Protein AF-A0A3Q0JMS1-F1 (afdb_monomer_lite)

Sequence (368 aa):
MTQEELVEMILEVLDEELPVSPYISPSEQALIDERLAEEERLRRLAAMDNFKERALMEMMDGVLELKWEDKLKKDVPKPPCMIKKVPDKWNEQDLNDVKEYEYKVEEMRKDRAKYKVMLLEEWEKITTNLKMRAAGLELAEAEATVQYHTRNVTSVKDRILHIKTQLAHMIGYQNDLEQDIIIQLNLCQGQVEMELTGHFEDFHRVHLITKNTINNINTKVKRAGSMKIAETQKSCRMRKMIVNQEWVQKKLKMSIENLKAHIKRTDRTKISRETLEFLRNEERGCVAKDTWLAKTDRDAEAMIAYYRDESDRLDAKLEAIEAKKLKLKHSLKEIDTRAREVHLSVSLTKMEKDKDFEEEYEQSRKAR

pLDDT: mean 81.86, std 13.19, range [43.75, 98.12]

Foldseek 3Di:
DDDPDDVVVVVDDDPVNDPDDPDQDPVRVVVVVVVVVVVVVVVVVVVPDPPVQVVCCVPPVRDPDDPPVVVLPDDQDDDPCVVPHDPVDDDPVNVVSNVVSVVVNVVSVVVVVVVVVVVVVVVVVVVVVVVVVVVVVVVVVVVVVVVVVVVVVVVVVVVVVVVVVVVVVVVVVVVVVPPPDDDDDDDDPPLDPDDDPPDPVSPPPDDDDDPVNVVVVVVVVVVVVVVVVVVVVVVVVVVVVVVVVVVVVVVVVVVVVVVVVVVVVVVPDDQDPVNVVVVVVVVVDDPPVVVVVVVVVVVVVVVVVVVVVVVVVVVVVVVVVVVVVVVVVVVVVVVVVVVVVVVVVVVVVVVVVVVVVVVVVVVVVVVD

Secondary structure (DSSP, 8-state):
------GGGGTS--TTT--S-----HHHHHHHHHHHHHHHHHHHHHHS--HHHHHHHHHHTT-SS--HHHHHHSPPPPPHHHHHS-GGG--HHHHHHHHHHHHHHHHHHHHHHHHHHHHHHHHHHHHHHHHHHHHHHHHHHHHHHHHHHHHHHHHHHHHHHHHHHHHHHHHHHHHHHHS-------PPTTS--S---SSGGGGTT-----HHHHHHHHHHHHHHHHHHHHHHHHHHHHHHHHHHHHHHHHHHHHHHHHHHHHHHHHHH-PPPHHHHHHHHHHTT--TTHHHHHHHHHHHHHHHHHHHHHHHHHHHHHHHHHHHHHHHHHHHHHHHHHHHHHHHHHHHHHHHHHHHHHHHHHHHHHHT-

Structure (mmCIF, N/CA/C/O backbone):
data_AF-A0A3Q0JMS1-F1
#
_entry.id   AF-A0A3Q0JMS1-F1
#
loop_
_atom_site.group_PDB
_atom_site.id
_atom_site.type_symbol
_atom_site.label_atom_id
_atom_site.label_alt_id
_atom_site.label_comp_id
_atom_site.label_asym_id
_atom_site.label_entity_id
_atom_site.label_seq_id
_atom_site.pdbx_PDB_ins_code
_atom_site.Cartn_x
_atom_site.Cartn_y
_atom_site.Cartn_z
_atom_site.occupancy
_atom_site.B_iso_or_equiv
_atom_site.auth_seq_id
_atom_site.auth_comp_id
_atom_site.auth_asym_id
_atom_site.auth_atom_id
_atom_site.pdbx_PDB_model_num
ATOM 1 N N . MET A 1 1 ? -30.014 37.692 -45.990 1.00 43.75 1 MET A N 1
ATOM 2 C CA . MET A 1 1 ? -30.501 36.903 -44.843 1.00 43.75 1 MET A CA 1
ATOM 3 C C . MET A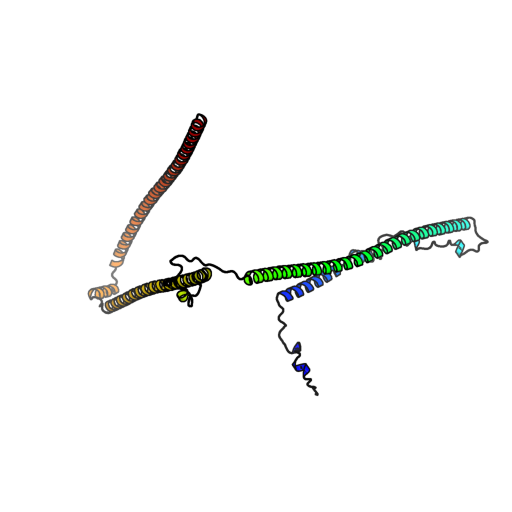 1 1 ? -31.076 35.611 -45.381 1.00 43.75 1 MET A C 1
ATOM 5 O O . MET A 1 1 ? -32.235 35.575 -45.765 1.00 43.75 1 MET A O 1
ATOM 9 N N . THR A 1 2 ? -30.242 34.590 -45.463 1.00 46.22 2 THR A N 1
ATOM 10 C CA . THR A 1 2 ? -30.650 33.207 -45.709 1.00 46.22 2 THR A CA 1
ATOM 11 C C . THR A 1 2 ? -29.732 32.386 -44.820 1.00 46.22 2 THR A C 1
ATOM 13 O O . THR A 1 2 ? -28.603 32.097 -45.199 1.00 46.22 2 THR A O 1
ATOM 16 N N . GLN A 1 3 ? -30.155 32.173 -43.573 1.00 54.88 3 GLN A N 1
ATOM 17 C CA . GLN A 1 3 ? -29.560 31.154 -42.715 1.00 54.88 3 GLN A CA 1
ATOM 18 C C . GLN A 1 3 ? -30.184 29.836 -43.163 1.00 54.88 3 GLN A C 1
ATOM 20 O O . GLN A 1 3 ? -31.379 29.621 -42.979 1.00 54.88 3 GLN A O 1
ATOM 25 N N . GLU A 1 4 ? -29.401 29.014 -43.852 1.00 58.66 4 GLU A N 1
ATOM 26 C CA . GLU A 1 4 ? -29.764 27.626 -44.115 1.00 58.66 4 GLU A CA 1
ATOM 27 C C . GLU A 1 4 ? -29.533 26.854 -42.811 1.00 58.66 4 GLU A C 1
ATOM 29 O O . GLU A 1 4 ? -28.396 26.634 -42.399 1.00 58.66 4 GLU A O 1
ATOM 34 N N . GLU A 1 5 ? -30.618 26.522 -42.110 1.00 53.06 5 GLU A N 1
ATOM 35 C CA . GLU A 1 5 ? -30.576 25.721 -40.886 1.00 53.06 5 GLU A CA 1
ATOM 36 C C . GLU A 1 5 ? -30.287 24.257 -41.248 1.00 53.06 5 GLU A C 1
ATOM 38 O O . GLU A 1 5 ? -31.177 23.487 -41.614 1.00 53.06 5 GLU A O 1
ATOM 43 N N . LEU A 1 6 ? -29.012 23.875 -41.186 1.00 57.91 6 LEU A N 1
ATOM 44 C CA . LEU A 1 6 ? -28.566 22.489 -41.294 1.00 57.91 6 LEU A CA 1
ATOM 45 C C . LEU A 1 6 ? -28.699 21.811 -39.924 1.00 57.91 6 LEU A C 1
ATOM 47 O O . LEU A 1 6 ? -28.133 22.267 -38.935 1.00 57.91 6 LEU A O 1
ATOM 51 N N . VAL A 1 7 ? -29.430 20.694 -39.871 1.00 57.62 7 VAL A N 1
ATOM 52 C CA . VAL A 1 7 ? -29.730 19.937 -38.636 1.00 57.62 7 VAL A CA 1
ATOM 53 C C . VAL A 1 7 ? -28.462 19.477 -37.896 1.00 57.62 7 VAL A C 1
ATOM 55 O O . VAL A 1 7 ? -28.484 19.320 -36.678 1.00 57.62 7 VAL A O 1
ATOM 58 N N . GLU A 1 8 ? -27.346 19.308 -38.608 1.00 58.25 8 GLU A N 1
ATOM 59 C CA . GLU A 1 8 ? -26.054 18.893 -38.043 1.00 58.25 8 GLU A CA 1
ATOM 60 C C . GLU A 1 8 ? -25.439 19.952 -37.105 1.00 58.25 8 GLU A C 1
ATOM 62 O O . GLU A 1 8 ? -24.792 19.583 -36.128 1.00 58.25 8 GLU A O 1
ATOM 67 N N . MET A 1 9 ? -25.735 21.247 -37.294 1.00 56.66 9 MET A N 1
ATOM 68 C CA . MET A 1 9 ? -25.244 22.329 -36.421 1.00 56.66 9 MET A CA 1
ATOM 69 C C . MET A 1 9 ? -25.855 22.324 -35.011 1.00 56.66 9 MET A C 1
ATOM 71 O O . MET A 1 9 ? -25.303 22.940 -34.112 1.00 56.66 9 MET A O 1
ATOM 75 N N . ILE A 1 10 ? -26.984 21.641 -34.786 1.00 60.16 10 ILE A N 1
ATOM 76 C CA . ILE A 1 10 ? -27.627 21.574 -33.457 1.00 60.16 10 ILE A CA 1
ATOM 77 C C . ILE A 1 10 ? -26.849 20.643 -32.504 1.00 60.16 10 ILE A C 1
ATOM 79 O O . ILE A 1 10 ? -27.020 20.711 -31.287 1.00 60.16 10 ILE A O 1
ATOM 83 N N . LEU A 1 11 ? -26.010 19.751 -33.043 1.00 58.72 11 LEU A N 1
ATOM 84 C CA . LEU A 1 11 ? -25.267 18.750 -32.270 1.00 58.72 11 LEU A CA 1
ATOM 85 C C . LEU A 1 11 ? -23.825 19.168 -31.949 1.00 58.72 11 LEU A C 1
ATOM 87 O O . LEU A 1 11 ? -23.214 18.562 -31.067 1.00 58.72 11 LEU A O 1
ATOM 91 N N . GLU A 1 12 ? -23.290 20.184 -32.625 1.00 59.41 12 GLU A N 1
ATOM 92 C CA . GLU A 1 12 ? -21.928 20.675 -32.421 1.00 59.41 12 GLU A CA 1
ATOM 93 C C . GLU A 1 12 ? -21.959 22.015 -31.686 1.00 59.41 12 GLU A C 1
ATOM 95 O O . GLU A 1 12 ? -22.444 23.018 -32.201 1.00 59.41 12 GLU A O 1
ATOM 100 N N . VAL A 1 13 ? -21.446 22.025 -30.455 1.00 69.12 13 VAL A N 1
ATOM 101 C CA . VAL A 1 13 ? -21.332 23.250 -29.662 1.00 69.12 13 VAL A CA 1
ATOM 102 C C . VAL A 1 13 ? -20.106 24.018 -30.143 1.00 69.12 13 VAL A C 1
ATOM 104 O O . VAL A 1 13 ? -18.983 23.533 -30.010 1.00 69.12 13 VAL A O 1
ATOM 107 N N . LEU A 1 14 ? -20.319 25.206 -30.703 1.00 66.81 14 LEU A N 1
ATOM 108 C CA . LEU A 1 14 ? -19.235 26.108 -31.085 1.00 66.81 14 LEU A CA 1
ATOM 109 C C . LEU A 1 14 ? -18.618 26.741 -29.831 1.00 66.81 14 LEU A C 1
ATOM 111 O O . LEU A 1 14 ? -19.330 27.107 -28.895 1.00 66.81 14 LEU A O 1
ATOM 115 N N . ASP A 1 15 ? -17.300 26.944 -29.839 1.00 65.56 15 ASP A N 1
ATOM 116 C CA . ASP A 1 15 ? -16.563 27.569 -28.726 1.00 65.56 15 ASP A CA 1
ATOM 117 C C . ASP A 1 15 ? -17.070 28.987 -28.384 1.00 65.56 15 ASP A C 1
ATOM 119 O O . ASP A 1 15 ? -16.867 29.475 -27.274 1.00 65.56 15 ASP A O 1
ATOM 123 N N . GLU A 1 16 ? -17.772 29.646 -29.312 1.00 72.50 16 GLU A N 1
ATOM 124 C CA . GLU A 1 16 ? -18.394 30.960 -29.104 1.00 72.50 16 GLU A CA 1
ATOM 125 C C . GLU A 1 16 ? -19.721 30.904 -28.315 1.00 72.50 16 GLU A C 1
ATOM 127 O O . GLU A 1 16 ? -20.132 31.914 -27.741 1.00 72.50 16 GLU A O 1
ATOM 132 N N . GLU A 1 17 ? -20.391 29.746 -28.242 1.00 73.69 17 GLU A N 1
ATOM 133 C CA . GLU A 1 17 ? -21.674 29.575 -27.533 1.00 73.69 17 GLU A CA 1
ATOM 134 C C . GLU A 1 17 ? -21.507 29.270 -26.035 1.00 73.69 17 GLU A C 1
ATOM 136 O O . GLU A 1 17 ? -22.458 29.392 -25.256 1.00 73.69 17 GLU A O 1
ATOM 141 N N . LEU A 1 18 ? -20.292 28.916 -25.601 1.00 63.56 18 LEU A N 1
ATOM 142 C CA . LEU A 1 18 ? -19.963 28.640 -24.205 1.00 63.56 18 LEU A CA 1
ATOM 143 C C . LEU A 1 18 ? -19.005 29.707 -23.651 1.00 63.56 18 LEU A C 1
ATOM 145 O O . LEU A 1 18 ? -17.793 29.602 -23.816 1.00 63.56 18 LEU A O 1
ATOM 149 N N . PRO A 1 19 ? -19.494 30.700 -22.882 1.00 68.38 19 PRO A N 1
ATOM 150 C CA . PRO A 1 19 ? -18.648 31.739 -22.284 1.00 68.38 19 PRO A CA 1
ATOM 151 C C . PRO A 1 19 ? -17.785 31.237 -21.107 1.00 68.38 19 PRO A C 1
ATOM 153 O O . PRO A 1 19 ? -17.216 32.039 -20.366 1.00 68.38 19 PRO A O 1
ATOM 156 N N . VAL A 1 20 ? -17.718 29.920 -20.885 1.00 69.81 20 VAL A N 1
ATOM 157 C CA . VAL A 1 20 ? -17.035 29.286 -19.754 1.00 69.81 20 VAL A CA 1
ATOM 158 C C . VAL A 1 20 ? -15.868 28.475 -20.291 1.00 69.81 20 VAL A C 1
ATOM 160 O O . VAL A 1 20 ? -16.055 27.568 -21.095 1.00 69.81 20 VAL A O 1
ATOM 163 N N . SER A 1 21 ? -14.661 28.785 -19.819 1.00 67.31 21 SER A N 1
ATOM 164 C CA . SER A 1 21 ? -13.455 28.051 -20.197 1.00 67.31 21 SER A CA 1
ATOM 165 C C . SER A 1 21 ? -13.601 26.561 -19.844 1.00 67.31 21 SER A C 1
ATOM 167 O O . SER A 1 21 ? -14.022 26.273 -18.715 1.00 67.31 21 SER A O 1
ATOM 169 N N . PRO A 1 22 ? -13.218 25.631 -20.737 1.00 75.44 22 PRO A N 1
ATOM 170 C CA . PRO A 1 22 ? -13.236 24.201 -20.454 1.00 75.44 22 PRO A CA 1
ATOM 171 C C . PRO A 1 22 ? -12.558 23.889 -19.116 1.00 75.44 22 PRO A C 1
ATOM 173 O O . PRO A 1 22 ? -11.482 24.411 -18.817 1.00 75.44 22 PRO A O 1
ATOM 176 N N . TYR A 1 23 ? -13.197 23.061 -18.287 1.00 73.88 23 TYR A N 1
ATOM 177 C CA . TYR A 1 23 ? -12.599 22.630 -17.027 1.00 73.88 23 TYR A CA 1
ATOM 178 C C . TYR A 1 23 ? -11.427 21.696 -17.326 1.00 73.88 23 TYR A C 1
ATOM 180 O O . TYR A 1 23 ? -11.621 20.561 -17.756 1.00 73.88 23 TYR A O 1
ATOM 188 N N . ILE A 1 24 ? -10.216 22.186 -17.086 1.00 80.00 24 ILE A N 1
ATOM 189 C CA . ILE A 1 24 ? -8.990 21.406 -17.218 1.00 80.00 24 ILE A CA 1
ATOM 190 C C . ILE A 1 24 ? -8.776 20.669 -15.896 1.00 80.00 24 ILE A C 1
ATOM 192 O O . ILE A 1 24 ? -8.823 21.259 -14.813 1.00 80.00 24 ILE A O 1
ATOM 196 N N . SER A 1 25 ? -8.583 19.353 -15.968 1.00 76.75 25 SER A N 1
ATOM 197 C CA . SER A 1 25 ? -8.296 18.568 -14.768 1.00 76.75 25 SER A CA 1
ATOM 198 C C . SER A 1 25 ? -6.909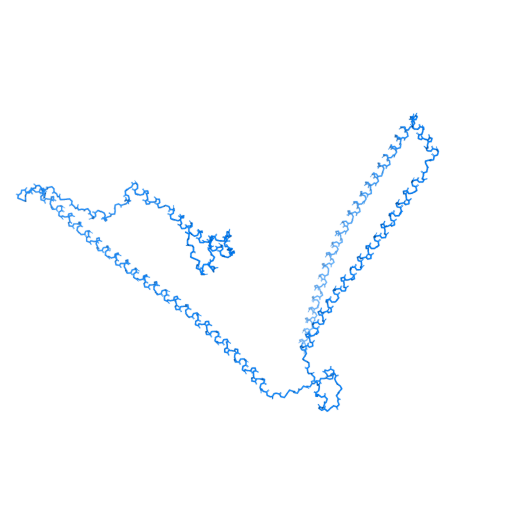 18.933 -14.208 1.00 76.75 25 SER A C 1
ATOM 200 O O . SER A 1 25 ? -6.003 19.243 -14.983 1.00 76.75 25 SER A O 1
ATOM 202 N N . PRO A 1 26 ? -6.661 18.830 -12.887 1.00 82.00 26 PRO A N 1
ATOM 203 C CA . PRO A 1 26 ? -5.350 19.157 -12.310 1.00 82.00 26 PRO A CA 1
ATOM 204 C C . PRO A 1 26 ? -4.169 18.380 -12.920 1.00 82.00 26 PRO A C 1
ATOM 206 O O . PRO A 1 26 ? -3.044 18.870 -12.930 1.00 82.00 26 PRO A O 1
ATOM 209 N N . SER A 1 27 ? -4.421 17.174 -13.442 1.00 76.12 27 SER A N 1
ATOM 210 C CA . SER A 1 27 ? -3.411 16.363 -14.134 1.00 76.12 27 SER A CA 1
ATOM 211 C C . SER A 1 27 ? -3.088 16.880 -15.537 1.00 76.12 27 SER A C 1
ATOM 213 O O . SER A 1 27 ? -1.991 16.658 -16.033 1.00 76.12 27 SER A O 1
ATOM 215 N N . GLU A 1 28 ? -4.046 17.526 -16.189 1.00 79.50 28 GLU A N 1
ATOM 216 C CA . GLU A 1 28 ? -3.928 18.043 -17.551 1.00 79.50 28 GLU A CA 1
ATOM 217 C C . GLU A 1 28 ? -3.352 19.464 -17.551 1.00 79.50 28 GLU A C 1
ATOM 219 O O . GLU A 1 28 ? -2.540 19.801 -18.408 1.00 79.50 28 GLU A O 1
ATOM 224 N N . GLN A 1 29 ? -3.651 20.249 -16.509 1.00 77.12 29 GLN A N 1
ATOM 225 C CA . GLN A 1 29 ? -3.012 21.541 -16.244 1.00 77.12 29 GLN A CA 1
ATOM 226 C C . GLN A 1 29 ? -1.491 21.392 -16.086 1.00 77.12 29 GLN A C 1
ATOM 228 O O . GLN A 1 29 ? -0.729 22.130 -16.701 1.00 77.12 29 GLN A O 1
ATOM 233 N N . ALA A 1 30 ? -1.052 20.369 -15.341 1.00 81.00 30 ALA A N 1
ATOM 234 C CA . ALA A 1 30 ? 0.365 20.082 -15.133 1.00 81.00 30 ALA A CA 1
ATOM 235 C C . ALA A 1 30 ? 1.111 19.769 -16.444 1.00 81.00 30 ALA A C 1
ATOM 237 O O . ALA A 1 30 ? 2.257 20.175 -16.608 1.00 81.00 30 ALA A O 1
ATOM 238 N N . LEU A 1 31 ? 0.453 19.089 -17.389 1.00 81.19 31 LEU A N 1
ATOM 239 C CA . LEU A 1 31 ? 1.047 18.740 -18.681 1.00 81.19 31 LEU A CA 1
ATOM 240 C C . LEU A 1 31 ? 1.185 19.965 -19.602 1.00 81.19 31 LEU A C 1
ATOM 242 O O . LEU A 1 31 ? 2.150 20.075 -20.358 1.00 81.19 31 LEU A O 1
ATOM 246 N N . ILE A 1 32 ? 0.226 20.891 -19.540 1.00 78.56 32 ILE A N 1
ATOM 247 C CA . ILE A 1 32 ? 0.266 22.155 -20.289 1.00 78.56 32 ILE A CA 1
ATOM 248 C C . ILE A 1 32 ? 1.377 23.062 -19.739 1.00 78.56 32 ILE A C 1
ATOM 250 O O . ILE A 1 32 ? 2.157 23.612 -20.518 1.00 78.56 32 ILE A O 1
ATOM 254 N N . ASP A 1 33 ? 1.490 23.164 -18.413 1.00 82.38 33 ASP A N 1
ATOM 255 C CA . ASP A 1 33 ? 2.521 23.961 -17.743 1.00 82.38 33 ASP A CA 1
ATOM 256 C C . ASP A 1 33 ? 3.936 23.423 -18.021 1.00 82.38 33 ASP A C 1
ATOM 258 O O . ASP A 1 33 ? 4.860 24.198 -18.277 1.00 82.38 33 ASP A O 1
ATOM 262 N N . GLU A 1 34 ? 4.107 22.097 -18.037 1.00 79.56 34 GLU A N 1
ATOM 263 C CA . GLU A 1 34 ? 5.374 21.443 -18.389 1.00 79.56 34 GLU A CA 1
ATOM 264 C C . GLU A 1 34 ? 5.787 21.763 -19.834 1.00 79.56 34 GLU A C 1
ATOM 266 O O . GLU A 1 34 ? 6.927 22.161 -20.086 1.00 79.56 34 GLU A O 1
ATOM 271 N N . ARG A 1 35 ? 4.837 21.701 -20.775 1.00 79.12 35 ARG A N 1
ATOM 272 C CA . ARG A 1 35 ? 5.072 22.007 -22.193 1.00 79.12 35 ARG A CA 1
ATOM 273 C C . ARG A 1 35 ? 5.463 23.473 -22.420 1.00 79.12 35 ARG A C 1
ATOM 275 O O . ARG A 1 35 ? 6.394 23.751 -23.174 1.00 79.12 35 ARG A O 1
ATOM 282 N N . LEU A 1 36 ? 4.802 24.407 -21.735 1.00 76.19 36 LEU A N 1
ATOM 283 C CA . LEU A 1 36 ? 5.129 25.838 -21.794 1.00 76.19 36 LEU A CA 1
ATOM 284 C C . LEU A 1 36 ? 6.514 26.138 -21.197 1.00 76.19 36 LEU A C 1
ATOM 286 O O . LEU A 1 36 ? 7.271 26.939 -21.754 1.00 76.19 36 LEU A O 1
ATOM 290 N N . ALA A 1 37 ? 6.879 25.473 -20.097 1.00 84.00 37 ALA A N 1
ATOM 291 C CA . ALA A 1 37 ? 8.191 25.624 -19.471 1.00 84.00 37 ALA A CA 1
ATOM 292 C C . ALA A 1 37 ? 9.331 25.092 -20.362 1.00 84.00 37 ALA A C 1
ATOM 294 O O . ALA A 1 37 ? 10.406 25.700 -20.428 1.00 84.00 37 ALA A O 1
ATOM 295 N N . GLU A 1 38 ? 9.108 23.984 -21.076 1.00 75.31 38 GLU A N 1
ATOM 296 C CA . GLU A 1 38 ? 10.062 23.447 -22.052 1.00 75.31 38 GLU A CA 1
ATOM 297 C C . GLU A 1 38 ? 10.290 24.402 -23.230 1.00 75.31 38 GLU A C 1
ATOM 299 O O . GLU A 1 38 ? 11.442 24.662 -23.594 1.00 75.31 38 GLU A O 1
ATOM 304 N N . GLU A 1 39 ? 9.226 24.981 -23.789 1.00 73.81 39 GLU A N 1
ATOM 305 C CA . GLU A 1 39 ? 9.323 25.961 -24.878 1.00 73.81 39 GLU A CA 1
ATOM 306 C C . GLU A 1 39 ? 10.049 27.244 -24.444 1.00 73.81 39 GLU A C 1
ATOM 308 O O . GLU A 1 39 ? 10.924 27.742 -25.160 1.00 73.81 39 GLU A O 1
ATOM 313 N N . GLU A 1 40 ? 9.760 27.767 -23.247 1.00 74.31 40 GLU A N 1
ATOM 314 C CA . GLU A 1 40 ? 10.449 28.942 -22.700 1.00 74.31 40 GLU A CA 1
ATOM 315 C C . GLU A 1 40 ? 11.942 28.660 -22.458 1.00 74.31 40 GLU A C 1
ATOM 317 O O . GLU A 1 40 ? 12.804 29.510 -22.713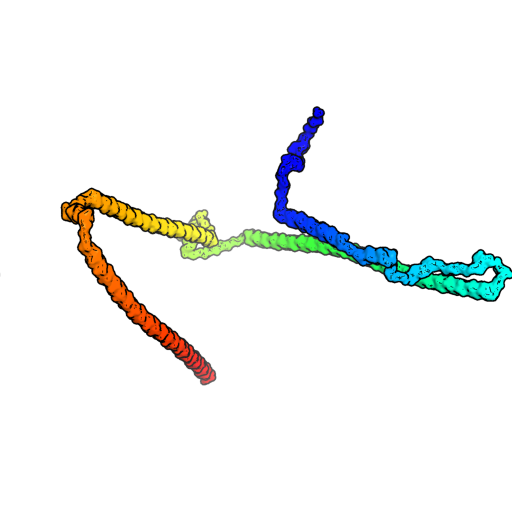 1.00 74.31 40 GLU A O 1
ATOM 322 N N . ARG A 1 41 ? 12.273 27.438 -22.022 1.00 75.12 41 ARG A N 1
ATOM 323 C CA . ARG A 1 41 ? 13.654 26.973 -21.865 1.00 75.12 41 ARG A CA 1
ATOM 324 C C . ARG A 1 41 ? 14.368 26.885 -23.214 1.00 75.12 41 ARG A C 1
ATOM 326 O O . ARG A 1 41 ? 15.497 27.369 -23.315 1.00 75.12 41 ARG A O 1
ATOM 333 N N . LEU A 1 42 ? 13.724 26.327 -24.243 1.00 72.31 42 LEU A N 1
ATOM 334 C CA . LEU A 1 42 ? 14.266 26.273 -25.605 1.00 72.31 42 LEU A CA 1
ATOM 335 C C . LEU A 1 42 ? 14.522 27.681 -26.155 1.00 72.31 42 LEU A C 1
ATOM 337 O O . LEU A 1 42 ? 15.573 27.944 -26.739 1.00 72.31 42 LEU A O 1
ATOM 341 N N . ARG A 1 43 ? 13.594 28.611 -25.908 1.00 73.25 43 ARG A N 1
ATOM 342 C CA . ARG A 1 43 ? 13.706 30.010 -26.332 1.00 73.25 43 ARG A CA 1
ATOM 343 C C . ARG A 1 43 ? 14.823 30.752 -25.598 1.00 73.25 43 ARG A C 1
ATOM 345 O O . ARG A 1 43 ? 15.545 31.515 -26.233 1.00 73.25 43 ARG A O 1
ATOM 352 N N . ARG A 1 44 ? 15.026 30.499 -24.296 1.00 62.62 44 ARG A N 1
ATOM 353 C CA . ARG A 1 44 ? 16.187 31.011 -23.538 1.00 62.62 44 ARG A CA 1
ATOM 354 C C . ARG A 1 44 ? 17.508 30.446 -24.049 1.00 62.62 44 ARG A C 1
ATOM 356 O O . ARG A 1 44 ? 18.462 31.202 -24.150 1.00 62.62 44 ARG A O 1
ATOM 363 N N . LEU A 1 45 ? 17.567 29.158 -24.383 1.00 63.34 45 LEU A N 1
ATOM 364 C CA . LEU A 1 45 ? 18.758 28.525 -24.964 1.00 63.34 45 LEU A CA 1
ATOM 365 C C . LEU A 1 45 ? 19.094 29.091 -26.349 1.00 63.34 45 LEU A C 1
ATOM 367 O O . LEU A 1 45 ? 20.261 29.331 -26.628 1.00 63.34 45 LEU A O 1
ATOM 371 N N . ALA A 1 46 ? 18.087 29.368 -27.180 1.00 63.78 46 ALA A N 1
ATOM 372 C CA . ALA A 1 46 ? 18.275 30.027 -28.474 1.00 63.78 46 ALA A CA 1
ATOM 373 C C . ALA A 1 46 ? 18.652 31.518 -28.345 1.00 63.78 46 ALA A C 1
ATOM 375 O O . ALA A 1 46 ? 19.340 32.050 -29.210 1.00 63.78 46 ALA A O 1
ATOM 376 N N . ALA A 1 47 ? 18.215 32.186 -27.269 1.00 61.09 47 ALA A N 1
ATOM 377 C CA . ALA A 1 47 ? 18.556 33.577 -26.949 1.00 61.09 47 ALA A CA 1
ATOM 378 C C . ALA A 1 47 ? 19.864 33.729 -26.147 1.00 61.09 47 ALA A C 1
ATOM 380 O O . ALA A 1 47 ? 20.339 34.849 -25.953 1.00 61.09 47 ALA A O 1
ATOM 381 N N . MET A 1 48 ? 20.462 32.629 -25.674 1.00 56.12 48 MET A N 1
ATOM 382 C CA . MET A 1 48 ? 21.837 32.606 -25.178 1.00 56.12 48 MET A CA 1
ATOM 383 C C . MET A 1 48 ? 22.777 32.709 -26.379 1.00 56.12 48 MET A C 1
ATOM 385 O O . MET A 1 48 ? 23.282 31.734 -26.919 1.00 56.12 48 MET A O 1
ATOM 389 N N . ASP A 1 49 ? 22.934 33.953 -26.802 1.00 54.28 49 ASP A N 1
ATOM 390 C CA . ASP A 1 49 ? 23.732 34.435 -27.910 1.00 54.28 49 ASP A CA 1
ATOM 391 C C . ASP A 1 49 ? 25.140 33.817 -28.014 1.00 54.28 49 ASP A C 1
ATOM 393 O O . ASP A 1 49 ? 25.925 33.834 -27.060 1.00 54.28 49 ASP A O 1
ATOM 397 N N . ASN A 1 50 ? 25.517 33.422 -29.239 1.00 66.31 50 ASN A N 1
ATOM 398 C CA . ASN A 1 50 ? 26.884 33.090 -29.661 1.00 66.31 50 ASN A CA 1
ATOM 399 C C . ASN A 1 50 ? 27.782 34.345 -29.642 1.00 66.31 50 ASN A C 1
ATOM 401 O O . ASN A 1 50 ? 28.232 34.842 -30.677 1.00 66.31 50 ASN A O 1
ATOM 405 N N . PHE A 1 51 ? 28.048 34.887 -28.450 1.00 67.19 51 PHE A N 1
ATOM 406 C CA . PHE A 1 51 ? 28.902 36.058 -28.215 1.00 67.19 51 PHE A CA 1
ATOM 407 C C . PHE A 1 51 ? 30.256 35.933 -28.926 1.00 67.19 51 PHE A C 1
ATOM 409 O O . PHE A 1 51 ? 30.741 36.882 -29.537 1.00 67.19 51 PHE A O 1
ATOM 416 N N . LYS A 1 52 ? 30.824 34.723 -28.917 1.00 63.53 52 LYS A N 1
ATOM 417 C CA . LYS A 1 52 ? 32.102 34.407 -29.557 1.00 63.53 52 LYS A CA 1
ATOM 418 C C . LYS A 1 52 ? 32.078 34.593 -31.081 1.00 63.53 52 LYS A C 1
ATOM 420 O O . LYS A 1 52 ? 33.053 35.091 -31.629 1.00 63.53 52 LYS A O 1
ATOM 425 N N . GLU A 1 53 ? 30.998 34.205 -31.759 1.00 62.53 53 GLU A N 1
ATOM 426 C CA . GLU A 1 53 ? 30.904 34.295 -33.226 1.00 62.53 53 GLU A CA 1
ATOM 427 C C . GLU A 1 53 ? 30.710 35.739 -33.691 1.00 62.53 53 GLU A C 1
ATOM 429 O O . GLU A 1 53 ? 31.379 36.169 -34.629 1.00 62.53 53 GLU A O 1
ATOM 434 N N . ARG A 1 54 ? 29.873 36.523 -32.997 1.00 71.62 54 ARG A N 1
ATOM 435 C CA . ARG A 1 54 ? 29.694 37.953 -33.306 1.00 71.62 54 ARG A CA 1
ATOM 436 C C . ARG A 1 54 ? 30.944 38.779 -33.022 1.00 71.62 54 ARG A C 1
ATOM 438 O O . ARG A 1 54 ? 31.358 39.541 -33.887 1.00 71.62 54 ARG A O 1
ATOM 445 N N . ALA A 1 55 ? 31.574 38.591 -31.859 1.00 75.94 55 ALA A N 1
ATOM 446 C CA . ALA A 1 55 ? 32.786 39.331 -31.504 1.00 75.94 55 ALA A CA 1
ATOM 447 C C . ALA A 1 55 ? 33.944 39.044 -32.477 1.00 75.94 55 ALA A C 1
ATOM 449 O O . ALA A 1 55 ? 34.710 39.943 -32.816 1.00 75.94 55 ALA A O 1
ATOM 450 N N . LEU A 1 56 ? 34.054 37.806 -32.971 1.00 75.00 56 LEU A N 1
ATOM 451 C CA . LEU A 1 56 ? 35.067 37.437 -33.957 1.00 75.00 56 LEU A CA 1
ATOM 452 C C . LEU A 1 56 ? 34.797 38.048 -35.340 1.00 75.00 56 LEU A C 1
ATOM 454 O O . LEU A 1 56 ? 35.731 38.463 -36.028 1.00 75.00 56 LEU A O 1
ATOM 458 N N . MET A 1 57 ? 33.525 38.107 -35.738 1.00 71.62 57 MET A N 1
ATOM 459 C CA . MET A 1 57 ? 33.104 38.729 -36.991 1.00 71.62 57 MET A CA 1
ATOM 460 C C . MET A 1 57 ? 33.388 40.239 -36.990 1.00 71.62 57 MET A C 1
ATOM 462 O O . MET A 1 57 ? 33.861 40.764 -37.986 1.00 71.62 57 MET A O 1
ATOM 466 N N . GLU A 1 58 ? 33.177 40.912 -35.856 1.00 73.38 58 GLU A N 1
ATOM 467 C CA . GLU A 1 58 ? 33.380 42.358 -35.704 1.00 73.38 58 GLU A CA 1
ATOM 468 C C . GLU A 1 58 ? 34.856 42.760 -35.536 1.00 73.38 58 GLU A C 1
ATOM 470 O O . GLU A 1 58 ? 35.267 43.809 -36.026 1.00 73.38 58 GLU A O 1
ATOM 475 N N . MET A 1 59 ? 35.676 41.937 -34.867 1.00 76.19 59 MET A N 1
ATOM 476 C CA . MET A 1 59 ? 37.079 42.282 -34.586 1.00 76.19 59 MET A CA 1
ATOM 477 C C . MET A 1 59 ? 38.084 41.774 -35.628 1.00 76.19 59 MET A C 1
ATOM 479 O O . MET A 1 59 ? 39.177 42.331 -35.724 1.00 76.19 59 MET A O 1
ATOM 483 N N . MET A 1 60 ? 37.763 40.715 -36.381 1.00 71.25 60 MET A N 1
ATOM 484 C CA . MET A 1 60 ? 38.704 40.075 -37.317 1.00 71.25 60 MET A CA 1
ATOM 485 C C . MET A 1 60 ? 38.035 39.593 -38.621 1.00 71.25 60 MET A C 1
ATOM 487 O O . MET A 1 60 ? 38.498 38.616 -39.211 1.00 71.25 60 MET A O 1
ATOM 491 N N . ASP A 1 61 ? 36.922 40.217 -39.045 1.00 62.75 61 ASP A N 1
ATOM 492 C CA . ASP A 1 61 ? 36.105 39.813 -40.213 1.00 62.75 61 ASP A CA 1
ATOM 493 C C . ASP A 1 61 ? 35.753 38.303 -40.221 1.00 62.75 61 ASP A C 1
ATOM 495 O O . ASP A 1 61 ? 35.528 37.686 -41.263 1.00 62.75 61 ASP A O 1
ATOM 499 N N . GLY A 1 62 ? 35.718 37.673 -39.038 1.00 66.56 62 GLY A N 1
ATOM 500 C CA . GLY A 1 62 ? 35.386 36.258 -38.860 1.00 66.56 62 GLY A CA 1
ATOM 501 C C . GLY A 1 62 ? 36.562 35.276 -38.950 1.00 66.56 62 GLY A C 1
ATOM 502 O O . GLY A 1 62 ? 36.328 34.072 -38.844 1.00 66.56 62 GLY A O 1
ATOM 503 N N . VAL A 1 63 ? 37.815 35.732 -39.102 1.00 61.50 63 VAL A N 1
ATOM 504 C CA . VAL A 1 63 ? 38.996 34.853 -39.248 1.00 61.50 63 VAL A CA 1
ATOM 505 C C . VAL A 1 63 ? 39.967 35.025 -38.075 1.00 61.50 63 VAL A C 1
ATOM 507 O O . VAL A 1 63 ? 40.768 35.952 -38.045 1.00 61.50 63 VAL A O 1
ATOM 510 N N . LEU A 1 64 ? 39.920 34.097 -37.109 1.00 66.00 64 LEU A N 1
ATOM 511 C CA . LEU A 1 64 ? 40.785 34.114 -35.916 1.00 66.00 64 LEU A CA 1
ATOM 512 C C . LEU A 1 64 ? 42.237 33.707 -36.222 1.00 66.00 64 LEU A C 1
ATOM 514 O O . LEU A 1 64 ? 43.177 34.295 -35.695 1.00 66.00 64 LEU A O 1
ATOM 518 N N . GLU A 1 65 ? 42.424 32.708 -37.085 1.00 62.50 65 GLU A N 1
ATOM 519 C CA . GLU A 1 65 ? 43.735 32.197 -37.489 1.00 62.50 65 GLU A CA 1
ATOM 520 C C . GLU A 1 65 ? 43.752 31.977 -39.002 1.00 62.50 65 GLU A C 1
ATOM 522 O O . GLU A 1 65 ? 42.846 31.354 -39.557 1.00 62.50 65 GLU A O 1
ATOM 527 N N . LEU A 1 66 ? 44.800 32.470 -39.672 1.00 61.16 66 LEU A N 1
ATOM 528 C CA . LEU A 1 66 ? 45.067 32.150 -41.074 1.00 61.16 66 LEU A CA 1
ATOM 529 C C . LEU A 1 66 ? 45.421 30.669 -41.170 1.00 61.16 66 LEU A C 1
ATOM 531 O O . LEU A 1 66 ? 46.579 30.284 -40.966 1.00 61.16 66 LEU A O 1
ATOM 535 N N . LYS A 1 67 ? 44.430 29.844 -41.499 1.00 64.56 67 LYS A N 1
ATOM 536 C CA . LYS A 1 67 ? 44.653 28.422 -41.725 1.00 64.56 67 LYS A CA 1
ATOM 537 C C . LYS A 1 67 ? 45.614 28.256 -42.894 1.00 64.56 67 LYS A C 1
ATOM 539 O O . LYS A 1 67 ? 45.618 29.031 -43.854 1.00 64.56 67 LYS A O 1
ATOM 544 N N . TRP A 1 68 ? 46.449 27.225 -42.827 1.00 62.69 68 TRP A N 1
ATOM 545 C CA . TRP A 1 68 ? 47.348 26.878 -43.932 1.00 62.69 68 TRP A CA 1
ATOM 546 C C . TRP A 1 68 ? 46.576 26.693 -45.258 1.00 62.69 68 TRP A C 1
ATOM 548 O O . TRP A 1 68 ? 47.051 27.073 -46.326 1.00 62.69 68 TRP A O 1
ATOM 558 N N . GLU A 1 69 ? 45.325 26.250 -45.152 1.00 66.38 69 GLU A N 1
ATOM 559 C CA . GLU A 1 69 ? 44.318 26.106 -46.206 1.00 66.38 69 GLU A CA 1
ATOM 560 C C . GLU A 1 69 ? 44.042 27.412 -46.985 1.00 66.38 69 GLU A C 1
ATOM 562 O O . GLU A 1 69 ? 43.970 27.399 -48.216 1.00 66.38 69 GLU A O 1
ATOM 567 N N . ASP A 1 70 ? 43.968 28.562 -46.301 1.00 69.25 70 ASP A N 1
ATOM 568 C CA . ASP A 1 70 ? 43.689 29.868 -46.922 1.00 69.25 70 ASP A CA 1
ATOM 569 C C . ASP A 1 70 ? 44.871 30.380 -47.750 1.00 69.25 70 ASP A C 1
ATOM 571 O O . ASP A 1 70 ? 44.703 31.092 -48.746 1.00 69.25 70 ASP A O 1
ATOM 575 N N . LYS A 1 71 ? 46.092 29.991 -47.362 1.00 67.69 71 LYS A N 1
ATOM 576 C CA . LYS A 1 71 ? 47.314 30.293 -48.116 1.00 67.69 71 LYS A CA 1
ATOM 577 C C . LYS A 1 71 ? 47.374 29.475 -49.401 1.00 67.69 71 LYS A C 1
ATOM 579 O O . LYS A 1 71 ? 47.732 30.025 -50.437 1.00 67.69 71 LYS A O 1
ATOM 584 N N . LEU A 1 72 ? 46.949 28.211 -49.363 1.00 73.19 72 LEU A N 1
ATOM 585 C CA . LEU A 1 72 ? 46.918 27.328 -50.534 1.00 73.19 72 LEU A CA 1
ATOM 586 C C . LEU A 1 72 ? 45.925 27.791 -51.608 1.00 73.19 72 LEU A C 1
ATOM 588 O O . LEU A 1 72 ? 46.131 27.503 -52.789 1.00 73.19 72 LEU A O 1
ATOM 592 N N . LYS A 1 73 ? 44.877 28.530 -51.227 1.00 72.50 73 LYS A N 1
ATOM 593 C CA . LYS A 1 73 ? 43.857 29.056 -52.148 1.00 72.50 73 LYS A CA 1
ATOM 594 C C . LYS A 1 73 ? 44.328 30.267 -52.966 1.00 72.50 73 LYS A C 1
ATOM 596 O O . LYS A 1 73 ? 43.779 30.513 -54.036 1.00 72.50 73 LYS A O 1
ATOM 601 N N . LYS A 1 74 ? 45.343 31.008 -52.503 1.00 75.69 74 LYS A N 1
ATOM 602 C CA . LYS A 1 74 ? 45.924 32.145 -53.240 1.00 75.69 74 LYS A CA 1
ATOM 603 C C . LYS A 1 74 ? 46.885 31.631 -54.316 1.00 75.69 74 LYS A C 1
ATOM 605 O O . LYS A 1 74 ? 47.747 30.803 -54.033 1.00 75.69 74 LYS A O 1
ATOM 610 N N . ASP A 1 75 ? 46.738 32.107 -55.548 1.00 73.31 75 ASP A N 1
ATOM 611 C CA . ASP A 1 75 ? 47.649 31.746 -56.637 1.00 73.31 75 ASP A CA 1
ATOM 612 C C . ASP A 1 75 ? 48.964 32.531 -56.550 1.00 73.31 75 ASP A C 1
ATOM 614 O O . ASP A 1 75 ? 48.987 33.699 -56.156 1.00 73.31 75 ASP A O 1
ATOM 618 N N . VAL A 1 76 ? 50.073 31.886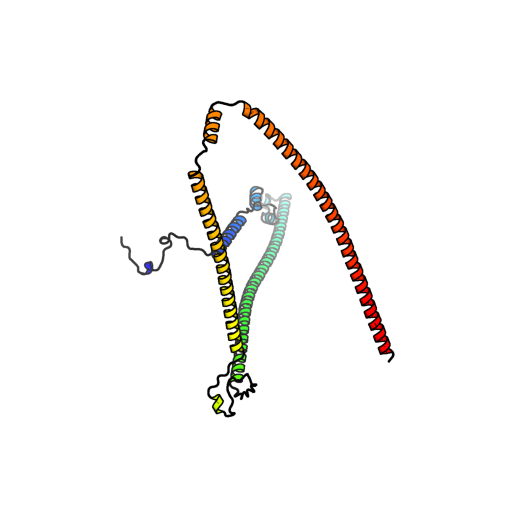 -56.928 1.00 77.75 76 VAL A N 1
ATOM 619 C CA . VAL A 1 76 ? 51.392 32.534 -56.962 1.00 77.75 76 VAL A CA 1
ATOM 620 C C . VAL A 1 76 ? 51.376 33.611 -58.058 1.00 77.75 76 VAL A C 1
ATOM 622 O O . VAL A 1 76 ? 51.084 33.284 -59.217 1.00 77.75 76 VAL A O 1
ATOM 625 N N . PRO A 1 77 ? 51.677 34.886 -57.742 1.00 75.94 77 PRO A N 1
ATOM 626 C CA . PRO A 1 77 ? 51.666 35.957 -58.729 1.00 75.94 77 PRO A CA 1
ATOM 627 C C . PRO A 1 77 ? 52.768 35.734 -59.769 1.00 75.94 77 PRO A C 1
ATOM 629 O O . PRO A 1 77 ? 53.906 35.416 -59.427 1.00 75.94 77 PRO A O 1
ATOM 632 N N . LYS A 1 78 ? 52.423 35.902 -61.048 1.00 78.25 78 LYS A N 1
ATOM 633 C CA . LYS A 1 78 ? 53.374 35.762 -62.159 1.00 78.25 78 LYS A CA 1
ATOM 634 C C . LYS A 1 78 ? 54.410 36.895 -62.122 1.00 78.25 78 LYS A C 1
ATOM 636 O O . LYS A 1 78 ? 54.019 38.047 -61.910 1.00 78.25 78 LYS A O 1
ATOM 641 N N . PRO A 1 79 ? 55.701 36.610 -62.362 1.00 77.50 79 PRO A N 1
ATOM 642 C CA . PRO A 1 79 ? 56.734 37.632 -62.345 1.00 77.50 79 PRO A CA 1
ATOM 643 C C . PRO A 1 79 ? 56.543 38.639 -63.500 1.00 77.50 79 PRO A C 1
ATOM 645 O O . PRO A 1 79 ? 56.044 38.274 -64.571 1.00 77.50 79 PRO A O 1
ATOM 648 N N . PRO A 1 80 ? 56.951 39.913 -63.331 1.00 69.56 80 PRO A N 1
ATOM 649 C CA . PRO A 1 80 ? 56.741 40.969 -64.328 1.00 69.56 80 PRO A CA 1
ATOM 650 C C . PRO A 1 80 ? 57.353 40.679 -65.709 1.00 69.56 80 PRO A C 1
ATOM 652 O O . PRO A 1 80 ? 56.829 41.155 -66.719 1.00 69.56 80 PRO A O 1
ATOM 655 N N . CYS A 1 81 ? 58.431 39.889 -65.768 1.00 62.69 81 CYS A N 1
ATOM 656 C CA . CYS A 1 81 ? 59.091 39.465 -67.004 1.00 62.69 81 CYS A CA 1
ATOM 657 C C . CYS A 1 81 ? 58.190 38.580 -67.889 1.00 62.69 81 CYS A C 1
ATOM 659 O O . CYS A 1 81 ? 58.180 38.775 -69.102 1.00 62.69 81 CYS A O 1
ATOM 661 N N . MET A 1 82 ? 57.358 37.710 -67.297 1.00 60.22 82 MET A N 1
ATOM 662 C CA . MET A 1 82 ? 56.397 36.845 -68.005 1.00 60.22 82 MET A CA 1
ATOM 663 C C . MET A 1 82 ? 55.166 37.590 -68.540 1.00 60.22 82 MET A C 1
ATOM 665 O O . MET A 1 82 ? 54.433 37.053 -69.366 1.00 60.22 82 MET A O 1
ATOM 669 N N . ILE A 1 83 ? 54.913 38.810 -68.058 1.00 66.62 83 ILE A N 1
ATOM 670 C CA . ILE A 1 83 ? 53.748 39.619 -68.450 1.00 66.62 83 ILE A CA 1
ATOM 671 C C . ILE A 1 83 ? 54.142 40.714 -69.458 1.00 66.62 83 ILE A C 1
ATOM 673 O O . ILE A 1 83 ? 53.336 41.069 -70.313 1.00 66.62 83 ILE A O 1
ATOM 677 N N . LYS A 1 84 ? 55.363 41.270 -69.366 1.00 60.84 84 LYS A N 1
ATOM 678 C CA . LYS A 1 84 ? 55.772 42.483 -70.108 1.00 60.84 84 LYS A CA 1
ATOM 679 C C . LYS A 1 84 ? 56.831 42.275 -71.203 1.00 60.84 84 LYS A C 1
ATOM 681 O O . LYS A 1 84 ? 56.975 43.165 -72.038 1.00 60.84 84 LYS A O 1
ATOM 686 N N . LYS A 1 85 ? 57.596 41.173 -71.212 1.00 59.62 85 LYS A N 1
ATOM 687 C CA . LYS A 1 85 ? 58.711 40.949 -72.161 1.00 59.62 85 LYS A CA 1
ATOM 688 C C . LYS A 1 85 ? 58.487 39.686 -73.008 1.00 59.62 85 LYS A C 1
ATOM 690 O O . LYS A 1 85 ? 57.987 38.684 -72.510 1.00 59.62 85 LYS A O 1
ATOM 695 N N . VAL A 1 86 ? 58.883 39.731 -74.283 1.00 59.16 86 VAL A N 1
ATOM 696 C CA . VAL A 1 86 ? 58.850 38.583 -75.216 1.00 59.16 86 VAL A CA 1
ATOM 697 C C . VAL A 1 86 ? 60.037 37.642 -74.913 1.00 59.16 86 VAL A C 1
ATOM 699 O O . VAL A 1 86 ? 61.102 38.161 -74.562 1.00 59.16 86 VAL A O 1
ATOM 702 N N . PRO A 1 87 ? 59.895 36.303 -75.039 1.00 60.38 87 PRO A N 1
ATOM 703 C CA . PRO A 1 87 ? 60.915 35.316 -74.641 1.00 60.38 87 PRO A CA 1
ATOM 704 C C . PRO A 1 87 ? 62.348 35.529 -75.164 1.00 60.38 87 PRO A C 1
ATOM 706 O O . PRO A 1 87 ? 63.297 35.151 -74.488 1.00 60.38 87 PRO A O 1
ATOM 709 N N . ASP A 1 88 ? 62.529 36.198 -76.306 1.00 60.66 88 ASP A N 1
ATOM 710 C CA . ASP A 1 88 ? 63.844 36.406 -76.940 1.00 60.66 88 ASP A CA 1
ATOM 711 C C . ASP A 1 88 ? 64.728 37.490 -76.278 1.00 60.66 88 ASP A C 1
ATOM 713 O O . ASP A 1 88 ? 65.853 37.721 -76.717 1.00 60.66 88 ASP A O 1
ATOM 717 N N . LYS A 1 89 ? 64.246 38.195 -75.240 1.00 59.91 89 LYS A N 1
ATOM 718 C CA . LYS A 1 89 ? 64.984 39.283 -74.552 1.00 59.91 89 LYS A CA 1
ATOM 719 C C . LYS A 1 89 ? 65.100 39.089 -73.035 1.00 59.91 89 LYS A C 1
ATOM 721 O O . LYS A 1 89 ? 65.045 40.064 -72.282 1.00 59.91 89 LYS A O 1
ATOM 726 N N . TRP A 1 90 ? 65.191 37.849 -72.565 1.00 65.88 90 TRP A N 1
ATOM 727 C CA . TRP A 1 90 ? 65.382 37.573 -71.138 1.00 65.88 90 TRP A CA 1
ATOM 728 C C . TRP A 1 90 ? 66.834 37.818 -70.717 1.00 65.88 90 TRP A C 1
ATOM 730 O O . TRP A 1 90 ? 67.759 37.284 -71.324 1.00 65.88 90 TRP A O 1
ATOM 740 N N . ASN A 1 91 ? 67.027 38.627 -69.672 1.00 69.19 91 ASN A N 1
ATOM 741 C CA . ASN A 1 91 ? 68.324 38.789 -69.013 1.00 69.19 91 ASN A CA 1
ATOM 742 C C . ASN A 1 91 ? 68.544 37.655 -67.989 1.00 69.19 91 ASN A C 1
ATOM 744 O O . ASN A 1 91 ? 67.585 37.004 -67.572 1.00 69.19 91 ASN A O 1
ATOM 748 N N . GLU A 1 92 ? 69.775 37.445 -67.512 1.00 71.94 92 GLU A N 1
ATOM 749 C CA . GLU A 1 92 ? 70.079 36.384 -66.527 1.00 71.94 92 GLU A CA 1
ATOM 750 C C . GLU A 1 92 ? 69.255 36.500 -65.226 1.00 71.94 92 GLU A C 1
ATOM 752 O O . GLU A 1 92 ? 68.841 35.487 -64.662 1.00 71.94 92 GLU A O 1
ATOM 757 N N . GLN A 1 93 ? 68.932 37.724 -64.792 1.00 71.62 93 GLN A N 1
ATOM 758 C CA . GLN A 1 93 ? 68.021 37.981 -63.666 1.00 71.62 93 GLN A CA 1
ATOM 759 C C . GLN A 1 93 ? 66.562 37.614 -63.972 1.00 71.62 93 GLN A C 1
ATOM 761 O O . GLN A 1 93 ? 65.914 36.988 -63.139 1.00 71.62 93 GLN A O 1
ATOM 766 N N . ASP A 1 94 ? 66.064 37.911 -65.180 1.00 70.00 94 ASP A N 1
ATOM 767 C CA . ASP A 1 94 ? 64.698 37.542 -65.580 1.00 70.00 94 ASP A CA 1
ATOM 768 C C . ASP A 1 94 ? 64.542 36.006 -65.638 1.00 70.00 94 ASP A C 1
ATOM 770 O O . ASP A 1 94 ? 63.484 35.477 -65.299 1.00 70.00 94 ASP A O 1
ATOM 774 N N . LEU A 1 95 ? 65.602 35.282 -66.028 1.00 73.06 95 LEU A N 1
ATOM 775 C CA . LEU A 1 95 ? 65.625 33.816 -66.050 1.00 73.06 95 LEU A CA 1
ATOM 776 C C . LEU A 1 95 ? 65.615 33.212 -64.636 1.00 73.06 95 LEU A C 1
ATOM 778 O O . LEU A 1 95 ? 65.002 32.165 -64.421 1.00 73.06 95 LEU A O 1
ATOM 782 N N . ASN A 1 96 ? 66.282 33.852 -63.672 1.00 80.25 96 ASN A N 1
ATOM 783 C CA . ASN A 1 96 ? 66.273 33.407 -62.280 1.00 80.25 96 ASN A CA 1
ATOM 784 C C . ASN A 1 96 ? 64.900 33.625 -61.620 1.00 80.25 96 ASN A C 1
ATOM 786 O O . ASN A 1 96 ? 64.396 32.717 -60.963 1.00 80.25 96 ASN A O 1
ATOM 790 N N . ASP A 1 97 ? 64.254 34.766 -61.874 1.00 77.19 97 ASP A N 1
ATOM 791 C CA . ASP A 1 97 ? 62.910 35.072 -61.360 1.00 77.19 97 ASP A CA 1
ATOM 792 C C . ASP A 1 97 ? 61.844 34.104 -61.906 1.00 77.19 97 ASP A C 1
ATOM 794 O O . ASP A 1 97 ? 60.919 33.707 -61.193 1.00 77.19 97 ASP A O 1
ATOM 798 N N . VAL A 1 98 ? 61.982 33.680 -63.169 1.00 80.44 98 VAL A N 1
ATOM 799 C CA . VAL A 1 98 ? 61.132 32.639 -63.770 1.00 80.44 98 VAL A CA 1
ATOM 800 C C . VAL A 1 98 ? 61.351 31.287 -63.094 1.00 80.44 98 VAL A C 1
ATOM 802 O O . VAL A 1 98 ? 60.375 30.638 -62.723 1.00 80.44 98 VAL A O 1
ATOM 805 N N . LYS A 1 99 ? 62.607 30.881 -62.872 1.00 82.00 99 LYS A N 1
ATOM 806 C CA . LYS A 1 99 ? 62.923 29.628 -62.166 1.00 82.00 99 LYS A CA 1
ATOM 807 C C . LYS A 1 99 ? 62.389 29.627 -60.733 1.00 82.00 99 LYS A C 1
ATOM 809 O O . LYS A 1 99 ? 61.859 28.616 -60.278 1.00 82.00 99 LYS A O 1
ATOM 814 N N . GLU A 1 100 ? 62.492 30.751 -60.025 1.00 83.56 100 GLU A N 1
ATOM 815 C CA . GLU A 1 100 ? 61.958 30.894 -58.668 1.00 83.56 100 GLU A CA 1
ATOM 816 C C . GLU A 1 100 ? 60.421 30.846 -58.652 1.00 83.56 100 GLU A C 1
ATOM 818 O O . GLU A 1 100 ? 59.824 30.223 -57.770 1.00 83.56 100 GLU A O 1
ATOM 823 N N . TYR A 1 101 ? 59.765 31.449 -59.647 1.00 84.75 101 TYR A N 1
ATOM 824 C CA . TYR A 1 101 ? 58.317 31.350 -59.829 1.00 84.75 101 TYR A CA 1
ATOM 825 C C . TYR A 1 101 ? 57.867 29.910 -60.109 1.00 84.75 101 TYR A C 1
ATOM 827 O O . TYR A 1 101 ? 56.947 29.422 -59.453 1.00 84.75 101 TYR A O 1
ATOM 835 N N . GLU A 1 102 ? 58.525 29.213 -61.037 1.00 83.69 102 GLU A N 1
ATOM 836 C CA . GLU A 1 102 ? 58.230 27.814 -61.366 1.00 83.69 102 GLU A CA 1
ATOM 837 C C . GLU A 1 102 ? 58.426 26.895 -60.157 1.00 83.69 102 GLU A C 1
ATOM 839 O O . GLU A 1 102 ? 57.570 26.052 -59.880 1.00 83.69 102 GLU A O 1
ATOM 844 N N . TYR A 1 103 ? 59.491 27.113 -59.379 1.00 87.81 103 TYR A N 1
ATOM 845 C CA . TYR A 1 103 ? 59.729 26.395 -58.129 1.00 87.81 103 TYR A CA 1
ATOM 846 C C . TYR A 1 103 ? 58.591 26.611 -57.117 1.00 87.81 103 TYR A C 1
ATOM 848 O O . TYR A 1 103 ? 58.039 25.638 -56.602 1.00 87.81 103 TYR A O 1
ATOM 856 N N . LYS A 1 104 ? 58.174 27.866 -56.880 1.00 86.12 104 LYS A N 1
ATOM 857 C CA . LYS A 1 104 ? 57.061 28.197 -55.967 1.00 86.12 104 LYS A CA 1
ATOM 858 C C . LYS A 1 104 ? 55.723 27.629 -56.447 1.00 86.12 104 LYS A C 1
ATOM 860 O O . LYS A 1 104 ? 54.905 27.206 -55.632 1.00 86.12 104 LYS A O 1
ATOM 865 N N . VAL A 1 105 ? 55.481 27.599 -57.758 1.00 85.94 105 VAL A N 1
ATOM 866 C CA . VAL A 1 105 ? 54.281 26.977 -58.337 1.00 85.94 105 VAL A CA 1
ATOM 867 C C . VAL A 1 105 ? 54.293 25.463 -58.129 1.00 85.94 105 VAL A C 1
ATOM 869 O O . VAL A 1 105 ? 53.263 24.904 -57.754 1.00 85.94 105 VAL A O 1
ATOM 872 N N . GLU A 1 106 ? 55.428 24.794 -58.329 1.00 87.19 106 GLU A N 1
ATOM 873 C CA . GLU A 1 106 ? 55.553 23.352 -58.087 1.00 87.19 106 GLU A CA 1
ATOM 874 C C . GLU A 1 106 ? 55.437 22.982 -56.603 1.00 87.19 106 GLU A C 1
ATOM 876 O O . GLU A 1 106 ? 54.789 21.994 -56.256 1.00 87.19 106 GLU A O 1
ATOM 881 N N . GLU A 1 107 ? 55.990 23.792 -55.704 1.00 86.12 107 GLU A N 1
ATOM 882 C CA . GLU A 1 107 ? 55.805 23.624 -54.261 1.00 86.12 107 GLU A CA 1
ATOM 883 C C . GLU A 1 107 ? 54.327 23.771 -53.866 1.00 86.12 107 GLU A C 1
ATOM 885 O O . GLU A 1 107 ? 53.759 22.875 -53.237 1.00 86.12 107 GLU A O 1
ATOM 890 N N . MET A 1 108 ? 53.652 24.820 -54.349 1.00 83.25 108 MET A N 1
ATOM 891 C CA . MET A 1 108 ? 52.215 25.021 -54.120 1.00 83.25 108 MET A CA 1
ATOM 892 C C . MET A 1 108 ? 51.362 23.898 -54.721 1.00 83.25 108 MET A C 1
ATOM 894 O O . MET A 1 108 ? 50.350 23.510 -54.135 1.00 83.25 108 MET A O 1
ATOM 898 N N . ARG A 1 109 ? 51.756 23.328 -55.868 1.00 85.31 109 ARG A N 1
ATOM 899 C CA . ARG A 1 109 ? 51.102 22.140 -56.444 1.00 85.31 109 ARG A CA 1
ATOM 900 C C . ARG A 1 109 ? 51.253 20.922 -55.539 1.00 85.31 109 ARG A C 1
ATOM 902 O O . ARG A 1 109 ? 50.259 20.235 -55.299 1.00 85.31 109 ARG A O 1
ATOM 909 N N . LYS A 1 110 ? 52.456 20.668 -55.016 1.00 89.19 110 LYS A N 1
ATOM 910 C CA . LYS A 1 110 ? 52.714 19.566 -54.076 1.00 89.19 110 LYS A CA 1
ATOM 911 C C . LYS A 1 110 ? 51.901 19.723 -52.797 1.00 89.19 110 LYS A C 1
ATOM 913 O O . LYS A 1 110 ? 51.291 18.753 -52.352 1.00 89.19 110 LYS A O 1
ATOM 918 N N . ASP A 1 111 ? 51.835 20.922 -52.233 1.00 87.00 111 ASP A N 1
ATOM 919 C CA . ASP A 1 111 ? 51.085 21.152 -50.999 1.00 87.00 111 ASP A CA 1
ATOM 920 C C . ASP A 1 111 ? 49.566 21.095 -51.212 1.00 87.00 111 ASP A C 1
ATOM 922 O O . ASP A 1 111 ? 48.865 20.466 -50.418 1.00 87.00 111 ASP A O 1
ATOM 926 N N . ARG A 1 112 ? 49.046 21.612 -52.338 1.00 87.62 112 ARG A N 1
ATOM 927 C CA . ARG A 1 112 ? 47.641 21.406 -52.744 1.00 87.62 112 ARG A CA 1
ATOM 928 C C . ARG A 1 112 ? 47.313 19.921 -52.929 1.00 87.62 112 ARG A C 1
ATOM 930 O O . ARG A 1 112 ? 46.224 19.491 -52.553 1.00 87.62 112 ARG A O 1
ATOM 937 N N . ALA A 1 113 ? 48.233 19.130 -53.485 1.00 88.75 113 ALA A N 1
ATOM 938 C CA . ALA A 1 113 ? 48.046 17.689 -53.642 1.00 88.75 113 ALA A CA 1
ATOM 939 C C . ALA A 1 113 ? 47.996 16.967 -52.286 1.00 88.75 113 ALA A C 1
ATOM 941 O O . ALA A 1 113 ? 47.086 16.169 -52.068 1.00 88.75 113 ALA A O 1
ATOM 942 N N . LYS A 1 114 ? 48.903 17.292 -51.353 1.00 89.81 114 LYS A N 1
ATOM 943 C CA . LYS A 1 114 ? 48.868 16.760 -49.978 1.00 89.81 114 LYS A CA 1
ATOM 944 C C . LYS A 1 114 ? 47.564 17.122 -49.268 1.00 89.81 114 LYS A C 1
ATOM 946 O O . LYS A 1 114 ? 46.930 16.254 -48.678 1.00 89.81 114 LYS A O 1
ATOM 951 N N . TYR A 1 115 ? 47.140 18.382 -49.367 1.00 87.94 115 TYR A N 1
ATOM 952 C CA . TYR A 1 115 ? 45.904 18.849 -48.743 1.00 87.94 115 TYR A CA 1
ATOM 953 C C . TYR A 1 115 ? 44.667 18.156 -49.329 1.00 87.94 115 TYR A C 1
ATOM 955 O O . TYR A 1 115 ? 43.791 17.721 -48.590 1.00 87.94 115 TYR A O 1
ATOM 963 N N . LYS A 1 116 ? 44.626 17.951 -50.652 1.00 91.00 116 LYS A N 1
ATOM 964 C CA . LYS A 1 116 ? 43.563 17.171 -51.298 1.00 91.00 116 LYS A CA 1
ATOM 965 C C . LYS A 1 116 ? 43.497 15.735 -50.766 1.00 91.00 116 LYS A C 1
ATOM 967 O O . LYS A 1 116 ? 42.398 15.237 -50.554 1.00 91.00 116 LYS A O 1
ATOM 972 N N . VAL A 1 117 ? 44.639 15.075 -50.563 1.00 93.06 117 VAL A N 1
ATOM 973 C CA . VAL A 1 117 ? 44.679 13.716 -49.992 1.00 93.06 117 VAL A CA 1
ATOM 974 C C . VAL A 1 117 ? 44.149 13.716 -48.557 1.00 93.06 117 VAL A C 1
ATOM 976 O O . VAL A 1 117 ? 43.269 12.920 -48.250 1.00 93.06 117 VAL A O 1
ATOM 979 N N . MET A 1 118 ? 44.594 14.656 -47.719 1.00 90.25 118 MET A N 1
ATOM 980 C CA . MET A 1 118 ? 44.104 14.807 -46.342 1.00 90.25 118 MET A CA 1
ATOM 981 C C . MET A 1 118 ? 42.582 15.011 -46.293 1.00 90.25 118 MET A C 1
ATOM 983 O O . MET A 1 118 ? 41.894 14.315 -45.552 1.00 90.25 118 MET A O 1
ATOM 987 N N . LEU A 1 119 ? 42.039 15.895 -47.138 1.00 90.75 119 LEU A N 1
ATOM 988 C CA . LEU A 1 119 ? 40.595 16.124 -47.233 1.00 90.75 119 LEU A CA 1
ATOM 989 C C . LEU A 1 119 ? 39.821 14.876 -47.672 1.00 90.75 119 LEU A C 1
ATOM 991 O O . LEU A 1 119 ? 38.724 14.633 -47.177 1.00 90.75 119 LEU A O 1
ATOM 995 N N . LEU A 1 120 ? 40.364 14.089 -48.605 1.00 94.94 120 LEU A N 1
ATOM 996 C CA . LEU A 1 120 ? 39.729 12.844 -49.045 1.00 94.94 120 LEU A CA 1
ATOM 997 C C . LEU A 1 120 ? 39.693 11.805 -47.918 1.00 94.94 120 LEU A C 1
ATOM 999 O O . LEU A 1 120 ? 38.660 11.166 -47.725 1.00 94.94 120 LEU A O 1
ATOM 1003 N N . GLU A 1 121 ? 40.772 11.676 -47.145 1.00 95.38 121 GLU A N 1
ATOM 1004 C CA . GLU A 1 121 ? 40.813 10.791 -45.976 1.00 95.38 121 GLU A CA 1
ATOM 1005 C C . GLU A 1 121 ? 39.823 11.226 -44.890 1.00 95.38 121 GLU A C 1
ATOM 1007 O O . GLU A 1 121 ? 39.133 10.391 -44.304 1.00 95.38 121 GLU A O 1
ATOM 1012 N N . GLU A 1 122 ? 39.738 12.526 -44.601 1.00 94.94 122 GLU A N 1
ATOM 1013 C CA . GLU A 1 122 ? 38.761 13.061 -43.649 1.00 94.94 122 GLU A CA 1
ATOM 1014 C C . GLU A 1 122 ? 37.328 12.835 -44.129 1.00 94.94 122 GLU A C 1
ATOM 1016 O O . GLU A 1 122 ? 36.480 12.376 -43.360 1.00 94.94 122 GLU A O 1
ATOM 1021 N N . TRP A 1 123 ? 37.063 13.080 -45.413 1.00 95.12 123 TRP A N 1
ATOM 1022 C CA . TRP A 1 123 ? 35.763 12.826 -46.021 1.00 95.12 123 TRP A CA 1
ATOM 1023 C C . TRP A 1 123 ? 35.365 11.348 -45.928 1.00 95.12 123 TRP A C 1
ATOM 1025 O O . TRP A 1 123 ? 34.227 11.038 -45.565 1.00 95.12 123 TRP A O 1
ATOM 1035 N N . GLU A 1 124 ? 36.289 10.424 -46.192 1.00 97.25 124 GLU A N 1
ATOM 1036 C CA . GLU A 1 124 ? 36.038 8.987 -46.082 1.00 97.25 124 GLU A CA 1
ATOM 1037 C C . GLU A 1 124 ? 35.792 8.560 -44.626 1.00 97.25 124 GLU A C 1
ATOM 1039 O O . GLU A 1 124 ? 34.838 7.826 -44.347 1.00 97.25 124 GLU A O 1
ATOM 1044 N N . LYS A 1 125 ? 36.573 9.077 -43.669 1.00 97.19 125 LYS A N 1
ATOM 1045 C CA . LYS A 1 125 ? 36.365 8.841 -42.228 1.00 97.19 125 LYS A CA 1
ATOM 1046 C C . LYS A 1 125 ? 34.994 9.330 -41.763 1.00 97.19 125 LYS A C 1
ATOM 1048 O O . LYS A 1 125 ? 34.287 8.605 -41.066 1.00 97.19 125 LYS A O 1
ATOM 1053 N N . ILE A 1 126 ? 34.588 10.534 -42.164 1.00 96.50 126 ILE A N 1
ATOM 1054 C CA . ILE A 1 126 ? 33.269 11.080 -41.817 1.00 96.50 126 ILE A CA 1
ATOM 1055 C C . ILE A 1 126 ? 32.168 10.242 -42.471 1.00 96.50 126 ILE A C 1
ATOM 1057 O O . ILE A 1 126 ? 31.214 9.851 -41.803 1.00 96.50 126 ILE A O 1
ATOM 1061 N N . THR A 1 127 ? 32.313 9.895 -43.750 1.00 96.69 127 THR A N 1
ATOM 1062 C CA . THR A 1 127 ? 31.312 9.109 -44.486 1.00 96.69 127 THR A CA 1
ATOM 1063 C C . THR A 1 127 ? 31.123 7.719 -43.879 1.00 96.69 127 THR A C 1
ATOM 1065 O O . THR A 1 127 ? 29.993 7.264 -43.701 1.00 96.69 127 THR A O 1
ATOM 1068 N N . THR A 1 128 ? 32.213 7.036 -43.532 1.00 97.12 128 THR A N 1
ATOM 1069 C CA . THR A 1 128 ? 32.168 5.722 -42.875 1.00 97.12 128 THR A CA 1
ATOM 1070 C C . THR A 1 128 ? 31.584 5.814 -41.467 1.00 97.12 128 THR A C 1
ATOM 1072 O O . THR A 1 128 ? 30.740 4.991 -41.113 1.00 97.12 128 THR A O 1
ATOM 1075 N N . ASN A 1 129 ? 31.942 6.843 -40.692 1.00 96.81 129 ASN A N 1
ATOM 1076 C CA . ASN A 1 129 ? 31.358 7.085 -39.375 1.00 96.81 129 ASN A CA 1
ATOM 1077 C C . ASN A 1 129 ? 29.846 7.334 -39.449 1.00 96.81 129 ASN A C 1
ATOM 1079 O O . ASN A 1 129 ? 29.093 6.741 -38.679 1.00 96.81 129 ASN A O 1
ATOM 1083 N N . LEU A 1 130 ? 29.393 8.157 -40.399 1.00 96.44 130 LEU A N 1
ATOM 1084 C CA . LEU A 1 130 ? 27.972 8.437 -40.606 1.00 96.44 130 LEU A CA 1
ATOM 1085 C C . LEU A 1 130 ? 27.201 7.174 -40.991 1.00 96.44 130 LEU A C 1
ATOM 1087 O O . LEU A 1 130 ? 26.158 6.905 -40.402 1.00 96.44 130 LEU A O 1
ATOM 1091 N N . LYS A 1 131 ? 27.734 6.360 -41.911 1.00 97.31 131 LYS A N 1
ATOM 1092 C CA . LYS A 1 131 ? 27.126 5.072 -42.285 1.00 97.31 131 LYS A CA 1
ATOM 1093 C C . LYS A 1 131 ? 27.034 4.114 -41.098 1.00 97.31 131 LYS A C 1
ATOM 1095 O O . LYS A 1 131 ? 25.992 3.506 -40.888 1.00 97.31 131 LYS A O 1
ATOM 1100 N N . MET A 1 132 ? 28.100 4.007 -40.304 1.00 96.62 132 MET A N 1
ATOM 1101 C CA . MET A 1 132 ? 28.120 3.164 -39.106 1.00 96.62 132 MET A CA 1
ATOM 1102 C C . MET A 1 132 ? 27.098 3.635 -38.067 1.00 96.62 132 MET A C 1
ATOM 1104 O O . MET A 1 132 ? 26.394 2.816 -37.486 1.00 96.62 132 MET A O 1
ATOM 1108 N N . ARG A 1 133 ? 26.984 4.950 -37.851 1.00 96.94 133 ARG A N 1
ATOM 1109 C CA . ARG A 1 133 ? 25.989 5.526 -36.938 1.00 96.94 133 ARG A CA 1
ATOM 1110 C C . ARG A 1 133 ? 24.561 5.308 -37.424 1.00 96.94 133 ARG A C 1
ATOM 1112 O O . ARG A 1 133 ? 23.723 4.946 -36.611 1.00 96.94 133 ARG A O 1
ATOM 1119 N N . ALA A 1 134 ? 24.297 5.487 -38.718 1.00 96.44 134 ALA A N 1
ATOM 1120 C CA . ALA A 1 134 ? 22.983 5.228 -39.304 1.00 96.44 134 ALA A CA 1
ATOM 1121 C C . ALA A 1 134 ? 22.572 3.760 -39.114 1.00 96.44 134 ALA A C 1
ATOM 1123 O O . ALA A 1 134 ? 21.520 3.495 -38.542 1.00 96.44 134 ALA A O 1
ATOM 1124 N N . ALA A 1 135 ? 23.455 2.817 -39.462 1.00 97.12 135 ALA A N 1
ATOM 1125 C CA . ALA A 1 135 ? 23.214 1.392 -39.239 1.00 97.12 135 ALA A CA 1
ATOM 1126 C C . ALA A 1 135 ? 23.033 1.051 -37.747 1.00 97.12 135 ALA A C 1
ATOM 1128 O O . ALA A 1 135 ? 22.209 0.212 -37.396 1.00 97.12 135 ALA A O 1
ATOM 1129 N N . GLY A 1 136 ? 23.776 1.715 -36.855 1.00 97.25 136 GLY A N 1
ATOM 1130 C CA . GLY A 1 136 ? 23.617 1.559 -35.409 1.00 97.25 136 GLY A CA 1
ATOM 1131 C C . GLY A 1 136 ? 22.261 2.048 -34.889 1.00 97.25 136 GLY A C 1
ATOM 1132 O O . GLY A 1 136 ? 21.689 1.411 -34.009 1.00 97.25 136 GLY A O 1
ATOM 1133 N N . LEU A 1 137 ? 21.731 3.145 -35.438 1.00 96.81 137 LEU A N 1
ATOM 1134 C CA . LEU A 1 137 ? 20.402 3.659 -35.090 1.00 96.81 137 LEU A CA 1
ATOM 1135 C C . LEU A 1 137 ? 19.289 2.731 -35.588 1.00 96.81 137 LEU A C 1
ATOM 1137 O O . LEU A 1 137 ? 18.395 2.404 -34.814 1.00 96.81 137 LEU A O 1
ATOM 1141 N N . GLU A 1 138 ? 19.381 2.260 -36.834 1.00 96.50 138 GLU A N 1
ATOM 1142 C CA . GLU A 1 138 ? 18.429 1.290 -37.396 1.00 96.50 138 GLU A CA 1
ATOM 1143 C C . GLU A 1 138 ? 18.413 -0.015 -36.586 1.00 96.50 138 GLU A C 1
ATOM 1145 O O . GLU A 1 138 ? 17.347 -0.551 -36.275 1.00 96.50 138 GLU A O 1
ATOM 1150 N N . LEU A 1 139 ? 19.591 -0.507 -36.180 1.00 97.62 139 LEU A N 1
ATOM 1151 C CA . LEU A 1 139 ? 19.697 -1.690 -35.328 1.00 97.62 139 LEU A CA 1
ATOM 1152 C C . LEU A 1 139 ? 19.062 -1.452 -33.952 1.00 97.62 139 LEU A C 1
ATOM 1154 O O . LEU A 1 139 ? 18.305 -2.300 -33.486 1.00 97.62 139 LEU A O 1
ATOM 1158 N N . ALA A 1 140 ? 19.319 -0.304 -33.322 1.00 97.12 140 ALA A N 1
ATOM 1159 C CA . ALA A 1 140 ? 18.744 0.028 -32.020 1.00 97.12 140 ALA A CA 1
ATOM 1160 C C . ALA A 1 140 ? 17.206 0.126 -32.066 1.00 97.12 140 ALA A C 1
ATOM 1162 O O . ALA A 1 140 ? 16.527 -0.338 -31.147 1.00 97.12 140 ALA A O 1
ATOM 1163 N N . GLU A 1 141 ? 16.641 0.686 -33.138 1.00 96.25 141 GLU A N 1
ATOM 1164 C CA . GLU A 1 141 ? 15.190 0.744 -33.350 1.00 96.25 141 GLU A CA 1
ATOM 1165 C C . GLU A 1 141 ? 14.585 -0.658 -33.537 1.00 96.25 141 GLU A C 1
ATOM 1167 O O . GLU A 1 141 ? 13.571 -1.005 -32.914 1.00 96.25 141 GLU A O 1
ATOM 1172 N N . ALA A 1 142 ? 15.237 -1.502 -34.342 1.00 97.38 142 ALA A N 1
ATOM 1173 C CA . ALA A 1 142 ? 14.827 -2.888 -34.536 1.00 97.38 142 ALA A CA 1
ATOM 1174 C C . ALA A 1 142 ? 14.898 -3.691 -33.223 1.00 97.38 142 ALA A C 1
ATOM 1176 O O . ALA A 1 142 ? 13.950 -4.401 -32.879 1.00 97.38 142 ALA A O 1
ATOM 1177 N N . GLU A 1 143 ? 15.975 -3.542 -32.448 1.00 97.25 143 GLU A N 1
ATOM 1178 C CA . GLU A 1 143 ? 16.148 -4.182 -31.139 1.00 97.25 143 GLU A CA 1
ATOM 1179 C C . GLU A 1 143 ? 15.078 -3.739 -30.133 1.00 97.25 143 GLU A C 1
ATOM 1181 O O . GLU A 1 143 ? 14.498 -4.581 -29.441 1.00 97.25 143 GLU A O 1
ATOM 1186 N N . ALA A 1 144 ? 14.752 -2.443 -30.085 1.00 97.06 144 ALA A N 1
ATOM 1187 C CA . ALA A 1 144 ? 13.691 -1.918 -29.228 1.00 97.06 144 ALA A CA 1
ATOM 1188 C C . ALA A 1 144 ? 12.321 -2.516 -29.588 1.00 97.06 144 ALA A C 1
ATOM 1190 O O . ALA A 1 144 ? 11.564 -2.940 -28.706 1.00 97.06 144 ALA A O 1
ATOM 1191 N N . THR A 1 145 ? 12.028 -2.627 -30.885 1.00 97.25 145 THR A N 1
ATOM 1192 C CA . THR A 1 145 ? 10.786 -3.223 -31.395 1.00 97.25 145 THR A CA 1
ATOM 1193 C C . THR A 1 145 ? 10.692 -4.709 -31.042 1.00 97.25 145 THR A C 1
ATOM 1195 O O . THR A 1 145 ? 9.675 -5.177 -30.518 1.00 97.25 145 THR A O 1
ATOM 1198 N N . VAL A 1 146 ? 11.775 -5.465 -31.241 1.00 97.88 146 VAL A N 1
ATOM 1199 C CA . VAL A 1 146 ? 11.846 -6.882 -30.856 1.00 97.88 146 VAL A CA 1
ATOM 1200 C C . VAL A 1 146 ? 11.672 -7.048 -29.347 1.00 97.88 146 VAL A C 1
ATOM 1202 O O . VAL A 1 146 ? 10.928 -7.930 -28.904 1.00 97.88 146 VAL A O 1
ATOM 1205 N N . GLN A 1 147 ? 12.299 -6.194 -28.538 1.00 97.50 147 GLN A N 1
ATOM 1206 C CA . GLN A 1 147 ? 12.168 -6.240 -27.084 1.00 97.50 147 GLN A CA 1
ATOM 1207 C C . GLN A 1 147 ? 10.727 -5.964 -26.633 1.00 97.50 147 GLN A C 1
ATOM 1209 O O . GLN A 1 147 ? 10.214 -6.665 -25.755 1.00 97.50 147 GLN A O 1
ATOM 1214 N N . TYR A 1 148 ? 10.053 -4.992 -27.251 1.00 97.50 148 TYR A N 1
ATOM 1215 C CA . TYR A 1 148 ? 8.646 -4.687 -26.992 1.00 97.50 148 TYR A CA 1
ATOM 1216 C C . TYR A 1 148 ? 7.746 -5.900 -27.265 1.00 97.50 148 TYR A C 1
ATOM 1218 O O . TYR A 1 148 ? 7.001 -6.341 -26.385 1.00 97.50 148 TYR A O 1
ATOM 1226 N N . HIS A 1 149 ? 7.871 -6.511 -28.445 1.00 97.56 149 HIS A N 1
ATOM 1227 C CA . HIS A 1 149 ? 7.084 -7.696 -28.786 1.00 97.56 149 HIS A CA 1
ATOM 1228 C C . HIS A 1 149 ? 7.415 -8.895 -27.897 1.00 97.56 149 HIS A C 1
ATOM 1230 O O . HIS A 1 149 ? 6.507 -9.615 -27.483 1.00 97.56 149 HIS A O 1
ATOM 1236 N N . THR A 1 150 ? 8.685 -9.079 -27.532 1.00 97.62 150 THR A N 1
ATOM 1237 C CA . THR A 1 150 ? 9.106 -10.159 -26.631 1.00 97.62 150 THR A CA 1
ATOM 1238 C C . THR A 1 150 ? 8.430 -10.034 -25.265 1.00 97.62 150 THR A C 1
ATOM 1240 O O . THR A 1 150 ? 7.887 -11.023 -24.776 1.00 97.62 150 THR A O 1
ATOM 1243 N N . ARG A 1 151 ? 8.370 -8.826 -24.682 1.00 97.75 151 ARG A N 1
ATOM 1244 C CA . ARG A 1 151 ? 7.673 -8.570 -23.404 1.00 97.75 151 ARG A CA 1
ATOM 1245 C C . ARG A 1 151 ? 6.171 -8.845 -23.487 1.00 97.75 151 ARG A C 1
ATOM 1247 O O . ARG A 1 151 ? 5.586 -9.421 -22.568 1.00 97.75 151 ARG A O 1
ATOM 1254 N N . ASN A 1 152 ? 5.540 -8.465 -24.595 1.00 97.12 152 ASN A N 1
ATOM 1255 C CA . ASN A 1 152 ? 4.119 -8.738 -24.808 1.00 97.12 152 ASN A CA 1
ATOM 1256 C C . ASN A 1 152 ? 3.855 -10.244 -24.920 1.00 97.12 152 ASN A C 1
ATOM 1258 O O . ASN A 1 152 ? 2.925 -10.759 -24.301 1.00 97.12 152 ASN A O 1
ATOM 1262 N N . VAL A 1 153 ? 4.705 -10.968 -25.651 1.00 97.94 153 VAL A N 1
ATOM 1263 C CA . VAL A 1 153 ? 4.610 -12.426 -25.784 1.00 97.94 153 VAL A CA 1
ATOM 1264 C C . VAL A 1 153 ? 4.809 -13.120 -24.438 1.00 97.94 153 VAL A C 1
ATOM 1266 O O . VAL A 1 153 ? 4.048 -14.036 -24.128 1.00 97.94 153 VAL A O 1
ATOM 1269 N N . THR A 1 154 ? 5.782 -12.705 -23.619 1.00 97.25 154 THR A N 1
ATOM 1270 C CA . THR A 1 154 ? 5.972 -13.286 -22.278 1.00 97.25 154 THR A CA 1
ATOM 1271 C C . THR A 1 154 ? 4.765 -13.024 -21.382 1.00 97.25 154 THR A C 1
ATOM 1273 O O . THR A 1 154 ? 4.243 -13.965 -20.799 1.00 97.25 154 THR A O 1
ATOM 1276 N N . SER A 1 155 ? 4.227 -11.800 -21.373 1.00 97.38 155 SER A N 1
ATOM 1277 C CA . SER A 1 155 ? 3.020 -11.461 -20.600 1.00 97.38 155 SER A CA 1
ATOM 1278 C C . SER A 1 155 ? 1.803 -12.304 -21.006 1.00 97.38 155 SER A C 1
ATOM 1280 O O . SER A 1 155 ? 1.080 -12.836 -20.160 1.00 97.38 155 SER A O 1
ATOM 1282 N N . VAL A 1 156 ? 1.589 -12.504 -22.311 1.00 97.00 156 VAL A N 1
ATOM 1283 C CA . VAL A 1 156 ? 0.509 -13.371 -22.806 1.00 97.00 156 VAL A CA 1
ATOM 1284 C C . VAL A 1 156 ? 0.749 -14.833 -22.418 1.00 97.00 156 VAL A C 1
ATOM 1286 O O . VAL A 1 156 ? -0.194 -15.507 -22.001 1.00 97.00 156 VAL A O 1
ATOM 1289 N N . LYS A 1 157 ? 1.989 -15.329 -22.499 1.00 97.75 157 LYS A N 1
ATOM 1290 C CA . LYS A 1 157 ? 2.339 -16.691 -22.058 1.00 97.75 157 LYS A CA 1
ATOM 1291 C C . LYS A 1 157 ? 2.067 -16.897 -20.567 1.00 97.75 157 LYS A C 1
ATOM 1293 O O . LYS A 1 157 ? 1.477 -17.916 -20.213 1.00 97.75 157 LYS A O 1
ATOM 1298 N N . ASP A 1 158 ? 2.411 -15.928 -19.725 1.00 97.06 158 ASP A N 1
ATOM 1299 C CA . ASP A 1 158 ? 2.168 -15.991 -18.280 1.00 97.06 158 ASP A CA 1
ATOM 1300 C C . ASP A 1 158 ? 0.666 -16.016 -17.967 1.00 97.06 158 ASP A C 1
ATOM 1302 O O . ASP A 1 158 ? 0.206 -16.819 -17.152 1.00 97.06 158 ASP A O 1
ATOM 1306 N N . ARG A 1 159 ? -0.136 -15.215 -18.682 1.00 97.81 159 ARG A N 1
ATOM 1307 C CA . ARG A 1 159 ? -1.605 -15.248 -18.577 1.00 97.81 159 ARG A CA 1
ATOM 1308 C C . ARG A 1 159 ? -2.184 -16.597 -18.995 1.00 97.81 159 ARG A C 1
ATOM 1310 O O . ARG A 1 159 ? -3.059 -17.120 -18.309 1.00 97.81 159 ARG A O 1
ATOM 1317 N N . ILE A 1 160 ? -1.695 -17.173 -20.096 1.00 98.00 160 ILE A N 1
ATOM 1318 C CA . ILE A 1 160 ? -2.109 -18.510 -20.544 1.00 98.00 160 ILE A CA 1
ATOM 1319 C C . ILE A 1 160 ? -1.775 -19.551 -19.473 1.00 98.00 160 ILE A C 1
ATOM 1321 O O . ILE A 1 160 ? -2.613 -20.399 -19.175 1.00 98.00 160 ILE A O 1
ATOM 1325 N N . LEU A 1 161 ? -0.578 -19.492 -18.884 1.00 97.62 161 LEU A N 1
ATOM 1326 C CA . LEU A 1 161 ? -0.177 -20.410 -17.821 1.00 97.62 161 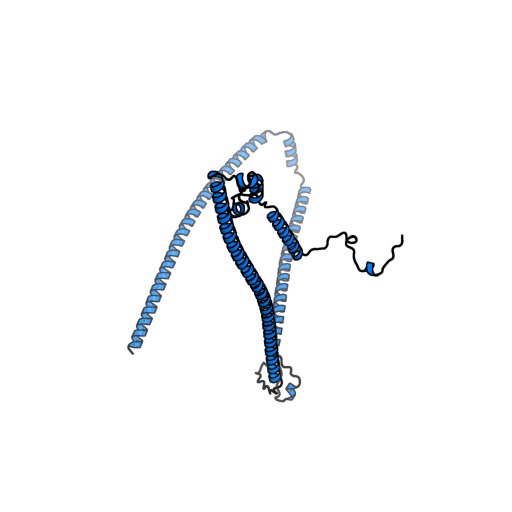LEU A CA 1
ATOM 1327 C C . LEU A 1 161 ? -1.080 -20.265 -16.591 1.00 97.62 161 LEU A C 1
ATOM 1329 O O . LEU A 1 161 ? -1.556 -21.269 -16.071 1.00 97.62 161 LEU A O 1
ATOM 1333 N N . HIS A 1 162 ? -1.374 -19.034 -16.170 1.00 97.44 162 HIS A N 1
ATOM 1334 C CA . HIS A 1 162 ? -2.267 -18.774 -15.045 1.00 97.44 162 HIS A CA 1
ATOM 1335 C C . HIS A 1 162 ? -3.661 -19.373 -15.267 1.00 97.44 162 HIS A C 1
ATOM 1337 O O . HIS A 1 162 ? -4.153 -20.116 -14.418 1.00 97.44 162 HIS A O 1
ATOM 1343 N N . ILE A 1 163 ? -4.260 -19.120 -16.435 1.00 97.50 163 ILE A N 1
ATOM 1344 C CA . ILE A 1 163 ? -5.578 -19.660 -16.794 1.00 97.50 163 ILE A CA 1
ATOM 1345 C C . ILE A 1 163 ? -5.538 -21.191 -16.858 1.00 97.50 163 ILE A C 1
ATOM 1347 O O . ILE A 1 163 ? -6.453 -21.845 -16.367 1.00 97.50 163 ILE A O 1
ATOM 1351 N N . LYS A 1 164 ? -4.472 -21.787 -17.408 1.00 98.12 164 LYS A N 1
ATOM 1352 C CA . LYS A 1 164 ? -4.302 -23.249 -17.426 1.00 98.12 164 LYS A CA 1
ATOM 1353 C C . LYS A 1 164 ? -4.248 -23.839 -16.019 1.00 98.12 164 LYS A C 1
ATOM 1355 O O . LYS A 1 164 ? -4.888 -24.856 -15.774 1.00 98.12 164 LYS A O 1
ATOM 1360 N N . THR A 1 165 ? -3.529 -23.205 -15.097 1.00 97.06 165 THR A N 1
ATOM 1361 C CA . THR A 1 165 ? -3.460 -23.644 -13.696 1.00 97.06 165 THR A CA 1
ATOM 1362 C C . THR A 1 165 ? -4.816 -23.521 -13.005 1.00 97.06 165 THR A C 1
ATOM 1364 O O . THR A 1 165 ? -5.230 -24.443 -12.306 1.00 97.06 165 THR A O 1
ATOM 1367 N N . GLN A 1 166 ? -5.541 -22.420 -13.229 1.00 97.31 166 GLN A N 1
ATOM 1368 C CA . GLN A 1 166 ? -6.900 -22.250 -12.707 1.00 97.31 166 GLN A CA 1
ATOM 1369 C C . GLN A 1 166 ? -7.850 -23.319 -13.251 1.00 97.31 166 GLN A C 1
ATOM 1371 O O . GLN A 1 166 ? -8.593 -23.923 -12.483 1.00 97.31 166 GLN A O 1
ATOM 1376 N N . LEU A 1 167 ? -7.784 -23.597 -14.555 1.00 96.50 167 LEU A N 1
ATOM 1377 C CA . LEU A 1 167 ? -8.580 -24.643 -15.187 1.00 96.50 167 LEU A CA 1
ATOM 1378 C C . LEU A 1 167 ? -8.256 -26.021 -14.599 1.00 96.50 167 LEU A C 1
ATOM 1380 O O . LEU A 1 167 ? -9.172 -26.760 -14.261 1.00 96.50 167 LEU A O 1
ATOM 1384 N N . ALA A 1 168 ? -6.975 -26.350 -14.417 1.00 96.44 168 ALA A N 1
ATOM 1385 C CA . ALA A 1 168 ? -6.560 -27.608 -13.798 1.00 96.44 168 ALA A CA 1
ATOM 1386 C C . ALA A 1 168 ? -7.086 -27.744 -12.360 1.00 96.44 168 ALA A C 1
ATOM 1388 O O . ALA A 1 168 ? -7.565 -28.810 -11.982 1.00 96.44 168 ALA A O 1
ATOM 1389 N N . HIS A 1 169 ? -7.059 -26.659 -11.580 1.00 95.88 169 HIS A N 1
ATOM 1390 C CA . HIS A 1 169 ? -7.645 -26.632 -10.240 1.00 95.88 169 HIS A CA 1
ATOM 1391 C C . HIS A 1 169 ? -9.164 -26.845 -10.272 1.00 95.88 169 HIS A C 1
ATOM 1393 O O . HIS A 1 169 ? -9.692 -27.605 -9.467 1.00 95.88 169 HIS A O 1
ATOM 1399 N N . MET A 1 170 ? -9.876 -26.199 -11.202 1.00 93.25 170 MET A N 1
ATOM 1400 C CA . MET A 1 170 ? -11.323 -26.383 -11.355 1.00 93.25 170 MET A CA 1
ATOM 1401 C C . MET A 1 170 ? -11.678 -27.812 -11.763 1.00 93.25 170 MET A C 1
ATOM 1403 O O . MET A 1 170 ? -12.592 -28.380 -11.180 1.00 93.25 170 MET A O 1
ATOM 1407 N N . ILE A 1 171 ? -10.936 -28.405 -12.701 1.00 93.88 171 ILE A N 1
ATOM 1408 C CA . ILE A 1 171 ? -11.114 -29.806 -13.103 1.00 93.88 171 ILE A CA 1
ATOM 1409 C C . ILE A 1 171 ? -10.865 -30.735 -11.911 1.00 93.88 171 ILE A C 1
ATOM 1411 O O . ILE A 1 171 ? -11.663 -31.632 -11.667 1.00 93.88 171 ILE A O 1
ATOM 1415 N N . GLY A 1 172 ? -9.795 -30.507 -11.140 1.00 92.50 172 GLY A N 1
ATOM 1416 C CA . GLY A 1 172 ? -9.517 -31.275 -9.922 1.00 92.50 172 GLY A CA 1
ATOM 1417 C C . GLY A 1 172 ? -10.661 -31.183 -8.914 1.00 92.50 172 GLY A C 1
ATOM 1418 O O . GLY A 1 172 ? -11.176 -32.205 -8.482 1.00 92.50 172 GLY A O 1
ATOM 1419 N N . TYR A 1 173 ? -11.132 -29.968 -8.631 1.00 90.69 173 TYR A N 1
ATOM 1420 C CA . TYR A 1 173 ? -12.269 -29.743 -7.741 1.00 90.69 173 TYR A CA 1
ATOM 1421 C C . TYR A 1 173 ? -13.557 -30.415 -8.233 1.00 90.69 173 TYR A C 1
ATOM 1423 O O . TYR A 1 173 ? -14.296 -30.979 -7.434 1.00 90.69 173 TYR A O 1
ATOM 1431 N N . GLN A 1 174 ? -13.834 -30.374 -9.540 1.00 88.88 174 GLN A N 1
ATOM 1432 C CA . GLN A 1 174 ? -14.984 -31.072 -10.115 1.00 88.88 174 GLN A CA 1
ATOM 1433 C C . GLN A 1 174 ? -14.851 -32.586 -9.970 1.00 88.88 174 GLN A C 1
ATOM 1435 O O . GLN A 1 174 ? -15.794 -33.215 -9.513 1.00 88.88 174 GLN A O 1
ATOM 1440 N N . ASN A 1 175 ? -13.683 -33.156 -10.265 1.00 86.56 175 ASN A N 1
ATOM 1441 C CA . ASN A 1 175 ? -13.438 -34.585 -10.079 1.00 86.56 175 ASN A CA 1
ATOM 1442 C C . ASN A 1 175 ? -13.594 -35.005 -8.611 1.00 86.56 175 ASN A C 1
ATOM 1444 O O . ASN A 1 175 ? -14.138 -36.070 -8.340 1.00 86.56 175 ASN A O 1
ATOM 1448 N N . ASP A 1 176 ? -13.145 -34.177 -7.665 1.00 82.81 176 ASP A N 1
ATOM 1449 C CA . ASP A 1 176 ? -13.313 -34.431 -6.230 1.00 82.81 176 ASP A CA 1
ATOM 1450 C C . ASP A 1 176 ? -14.793 -34.385 -5.805 1.00 82.81 176 ASP A C 1
ATOM 1452 O O . ASP A 1 176 ? -15.194 -35.108 -4.897 1.00 82.81 176 ASP A O 1
ATOM 1456 N N . LEU A 1 177 ? -15.614 -33.551 -6.457 1.00 79.69 177 LEU A N 1
ATOM 1457 C CA . LEU A 1 177 ? -17.064 -33.490 -6.235 1.00 79.69 177 LEU A CA 1
ATOM 1458 C C . LEU A 1 177 ? -17.835 -34.622 -6.929 1.00 79.69 177 LEU A C 1
ATOM 1460 O O . LEU A 1 177 ? -18.867 -35.044 -6.418 1.00 79.69 177 LEU A O 1
ATOM 1464 N N . GLU A 1 178 ? -17.373 -35.065 -8.100 1.00 78.56 178 GLU A N 1
ATOM 1465 C CA . GLU A 1 178 ? -17.961 -36.165 -8.879 1.00 78.56 178 GLU A CA 1
ATOM 1466 C C . GLU A 1 178 ? -17.633 -37.540 -8.291 1.00 78.56 178 GLU A C 1
ATOM 1468 O O . GLU A 1 178 ? -18.269 -38.535 -8.639 1.00 78.56 178 GLU A O 1
ATOM 1473 N N . GLN A 1 179 ? -16.659 -37.619 -7.384 1.00 78.81 179 GLN A N 1
ATOM 1474 C CA . GLN A 1 179 ? -16.478 -38.811 -6.574 1.00 78.81 179 GLN A CA 1
ATOM 1475 C C . GLN A 1 179 ? -17.702 -38.987 -5.672 1.00 78.81 179 GLN A C 1
ATOM 1477 O O . GLN A 1 179 ? -17.958 -38.182 -4.777 1.00 78.81 179 GLN A O 1
ATOM 1482 N N . ASP A 1 180 ? -18.433 -40.081 -5.885 1.00 65.50 180 ASP A N 1
ATOM 1483 C CA . ASP A 1 180 ? -19.477 -40.543 -4.975 1.00 65.50 180 ASP A CA 1
ATOM 1484 C C . ASP A 1 180 ? -18.834 -40.958 -3.643 1.00 65.50 180 ASP A C 1
ATOM 1486 O O . ASP A 1 180 ? -18.472 -42.114 -3.406 1.00 65.50 180 ASP A O 1
ATOM 1490 N N . ILE A 1 181 ? -18.641 -39.977 -2.764 1.00 72.25 181 ILE A N 1
ATOM 1491 C CA . ILE A 1 181 ? -18.093 -40.182 -1.430 1.00 72.25 181 ILE A CA 1
ATOM 1492 C C . ILE A 1 181 ? -19.259 -40.433 -0.479 1.00 72.25 181 ILE A C 1
ATOM 1494 O O . ILE A 1 181 ? -20.071 -39.554 -0.190 1.00 72.25 181 ILE A O 1
ATOM 1498 N N . ILE A 1 182 ? -19.304 -41.639 0.080 1.00 71.44 182 ILE A N 1
ATOM 1499 C CA . ILE A 1 182 ? -20.179 -41.943 1.211 1.00 71.44 182 ILE A CA 1
ATOM 1500 C C . ILE A 1 182 ? -19.542 -41.329 2.461 1.00 71.44 182 ILE A C 1
ATOM 1502 O O . ILE A 1 182 ? -18.573 -41.853 3.010 1.00 71.44 182 ILE A O 1
ATOM 1506 N N . ILE A 1 183 ? -20.077 -40.195 2.914 1.00 72.94 183 ILE A N 1
ATOM 1507 C CA . ILE A 1 183 ? -19.616 -39.528 4.135 1.00 72.94 183 ILE A CA 1
ATOM 1508 C C . ILE A 1 183 ? -20.388 -40.094 5.331 1.00 72.94 183 ILE A C 1
ATOM 1510 O O . ILE A 1 183 ? -21.539 -39.736 5.573 1.00 72.94 183 ILE A O 1
ATOM 1514 N N . GLN A 1 184 ? -19.739 -40.958 6.114 1.00 78.62 184 GLN A N 1
ATOM 1515 C CA . GLN A 1 184 ? -20.262 -41.394 7.408 1.00 78.62 184 GLN A CA 1
ATOM 1516 C C . GLN A 1 184 ? -19.957 -40.333 8.478 1.00 78.62 184 GLN A C 1
ATOM 1518 O O . GLN A 1 184 ? -18.808 -40.145 8.881 1.00 78.62 184 GLN A O 1
ATOM 1523 N N . LEU A 1 185 ? -20.989 -39.638 8.957 1.00 75.19 185 LEU A N 1
ATOM 1524 C CA . LEU A 1 185 ? -20.870 -38.634 10.016 1.00 75.19 185 LEU A CA 1
ATOM 1525 C C . LEU A 1 185 ? -21.146 -39.264 11.386 1.00 75.19 185 LEU A C 1
ATOM 1527 O O . LEU A 1 185 ? -22.292 -39.536 11.734 1.00 75.19 185 LEU A O 1
ATOM 1531 N N . ASN A 1 186 ? -20.099 -39.450 12.189 1.00 79.00 186 ASN A N 1
ATOM 1532 C CA . ASN A 1 186 ? -20.237 -39.858 13.588 1.00 79.00 186 ASN A CA 1
ATOM 1533 C C . ASN A 1 186 ? -20.400 -38.603 14.464 1.00 79.00 186 ASN A C 1
ATOM 1535 O O . ASN A 1 186 ? -19.417 -37.936 14.786 1.00 79.00 186 ASN A O 1
ATOM 1539 N N . LEU A 1 187 ? -21.642 -38.257 14.811 1.00 77.38 187 LEU A N 1
ATOM 1540 C CA . LEU A 1 187 ? -21.964 -37.108 15.665 1.00 77.38 187 LEU A CA 1
ATOM 1541 C C . LEU A 1 187 ? -22.082 -37.542 17.132 1.00 77.38 187 LEU A C 1
ATOM 1543 O O . LEU A 1 187 ? -22.710 -38.553 17.438 1.00 77.38 187 LEU A O 1
ATOM 1547 N N . CYS A 1 188 ? -21.501 -36.767 18.049 1.00 79.69 188 CYS A N 1
ATOM 1548 C CA . CYS A 1 188 ? -21.619 -37.028 19.485 1.00 79.69 188 CYS A CA 1
ATOM 1549 C C . CYS A 1 188 ? -22.966 -36.533 20.041 1.00 79.69 188 CYS A C 1
ATOM 1551 O O . CYS A 1 188 ? -23.581 -35.603 19.509 1.00 79.69 188 CYS A O 1
ATOM 1553 N N . GLN A 1 189 ? -23.389 -37.098 21.177 1.00 69.06 189 GLN A N 1
ATOM 1554 C CA . GLN A 1 189 ? -24.550 -36.612 21.928 1.00 69.06 189 GLN A CA 1
ATOM 1555 C C . GLN A 1 189 ? -24.372 -35.119 22.272 1.00 69.06 189 GLN A C 1
ATOM 1557 O O . GLN A 1 189 ? -23.336 -34.718 22.803 1.00 69.06 189 GLN A O 1
ATOM 1562 N N . GLY A 1 190 ? -25.361 -34.289 21.921 1.00 75.12 190 GLY A N 1
ATOM 1563 C CA . GLY A 1 190 ? -25.308 -32.823 22.049 1.00 75.12 190 GLY A CA 1
ATOM 1564 C C . GLY A 1 190 ? -24.958 -32.061 20.761 1.00 75.12 190 GLY A C 1
ATOM 1565 O O . GLY A 1 190 ? -25.079 -30.841 20.736 1.00 75.12 190 GLY A O 1
ATOM 1566 N N . GLN A 1 191 ? -24.558 -32.751 19.687 1.00 77.19 191 GLN A N 1
ATOM 1567 C CA . GLN A 1 191 ? -24.459 -32.179 18.329 1.00 77.19 191 GLN A CA 1
ATOM 1568 C C . GLN A 1 191 ? -25.683 -32.502 17.460 1.00 77.19 191 GLN A C 1
ATOM 1570 O O . GLN A 1 191 ? -25.826 -31.972 16.361 1.00 77.19 191 GLN A O 1
ATOM 1575 N N . VAL A 1 192 ? -26.552 -33.376 17.965 1.00 78.81 192 VAL A N 1
ATOM 1576 C CA . VAL A 1 192 ? -27.854 -33.717 17.402 1.00 78.81 192 VAL A CA 1
ATOM 1577 C C . VAL A 1 192 ? -28.892 -33.215 18.398 1.00 78.81 192 VAL A C 1
ATOM 1579 O O . VAL A 1 192 ? -28.906 -33.656 19.545 1.00 78.81 192 VAL A O 1
ATOM 1582 N N . GLU A 1 193 ? -29.718 -32.259 17.979 1.00 81.25 193 GLU A N 1
ATOM 1583 C CA . GLU A 1 193 ? -30.759 -31.642 18.822 1.00 81.25 193 GLU A CA 1
ATOM 1584 C C . GLU A 1 193 ? -32.093 -32.411 18.777 1.00 81.25 193 GLU A C 1
ATOM 1586 O O . GLU A 1 193 ? -33.101 -31.948 19.302 1.00 81.25 193 GLU A O 1
ATOM 1591 N N . MET A 1 194 ? -32.109 -33.584 18.140 1.00 78.75 194 MET A N 1
ATOM 1592 C CA . MET A 1 194 ? -33.287 -34.433 17.990 1.00 78.75 194 MET A CA 1
ATOM 1593 C C . MET A 1 194 ? -33.213 -35.667 18.880 1.00 78.75 194 MET A C 1
ATOM 1595 O O . MET A 1 194 ? -32.137 -36.197 19.157 1.00 78.75 194 MET A O 1
ATOM 1599 N N . GLU A 1 195 ? -34.383 -36.143 19.289 1.00 74.19 195 GLU A N 1
ATOM 1600 C CA . GLU A 1 195 ? -34.528 -37.441 19.933 1.00 74.19 195 GLU A CA 1
ATOM 1601 C C . GLU A 1 195 ? -34.314 -38.541 18.887 1.00 74.19 195 GLU A C 1
ATOM 1603 O O . GLU A 1 195 ? -34.911 -38.511 17.813 1.00 74.19 195 GLU A O 1
ATOM 1608 N N . LEU A 1 196 ? -33.420 -39.485 19.185 1.00 79.00 196 LEU A N 1
ATOM 1609 C CA . LEU A 1 196 ? -33.068 -40.582 18.287 1.00 79.00 196 LEU A CA 1
ATOM 1610 C C . LEU A 1 196 ? -33.828 -41.839 18.714 1.00 79.00 196 LEU A C 1
ATOM 1612 O O . LEU A 1 196 ? -33.590 -42.355 19.807 1.00 79.00 196 LEU A O 1
ATOM 1616 N N . THR A 1 197 ? -34.703 -42.356 17.851 1.00 80.56 197 THR A N 1
ATOM 1617 C CA . THR A 1 197 ? -35.363 -43.662 18.036 1.00 80.56 197 THR A CA 1
ATOM 1618 C C . THR A 1 197 ? -34.567 -44.816 17.420 1.00 80.56 197 THR A C 1
ATOM 1620 O O . THR A 1 197 ? -34.852 -45.979 17.694 1.00 80.56 197 THR A O 1
ATOM 1623 N N . GLY A 1 198 ? -33.527 -44.503 16.637 1.00 76.50 198 GLY A N 1
ATOM 1624 C CA . GLY A 1 198 ? -32.649 -45.480 15.982 1.00 76.50 198 GLY A CA 1
ATOM 1625 C C . GLY A 1 198 ? -33.122 -45.905 14.589 1.00 76.50 198 GLY A C 1
ATOM 1626 O O . GLY A 1 198 ? -32.470 -46.733 13.954 1.00 76.50 198 GLY A O 1
ATOM 1627 N N . HIS A 1 199 ? -34.221 -45.327 14.104 1.00 83.50 199 HIS A N 1
ATOM 1628 C CA . HIS A 1 199 ? -34.765 -45.561 12.772 1.00 83.50 199 HIS A CA 1
ATOM 1629 C C . HIS A 1 199 ? -34.267 -44.512 11.767 1.00 83.50 199 HIS A C 1
ATOM 1631 O O . HIS A 1 199 ? -34.005 -43.362 12.122 1.00 83.50 199 HIS A O 1
ATOM 1637 N N . PHE A 1 200 ? -34.139 -44.895 10.491 1.00 75.50 200 PHE A N 1
ATOM 1638 C CA . PHE A 1 200 ? -33.722 -43.966 9.430 1.00 75.50 200 PHE A CA 1
ATOM 1639 C C . PHE A 1 200 ? -34.772 -42.877 9.176 1.00 75.50 200 PHE A C 1
ATOM 1641 O O . PHE A 1 200 ? -34.460 -41.798 8.671 1.00 75.50 200 PHE A O 1
ATOM 1648 N N . GLU A 1 201 ? -36.012 -43.145 9.578 1.00 81.88 201 GLU A N 1
ATOM 1649 C CA . GLU A 1 201 ? -37.149 -42.254 9.462 1.00 81.88 201 GLU A CA 1
ATOM 1650 C C . GLU A 1 201 ? -36.943 -40.916 10.184 1.00 81.88 201 GLU A C 1
ATOM 1652 O O . GLU A 1 201 ? -37.378 -39.886 9.659 1.00 81.88 201 GLU A O 1
ATOM 1657 N N . ASP A 1 202 ? -36.195 -40.916 11.293 1.00 80.62 202 ASP A N 1
ATOM 1658 C CA . ASP A 1 202 ? -35.873 -39.726 12.091 1.00 80.62 202 ASP A CA 1
ATOM 1659 C C . ASP A 1 202 ? -35.100 -38.669 11.281 1.00 80.62 202 ASP A C 1
ATOM 1661 O O . ASP A 1 202 ? -35.169 -37.475 11.576 1.00 80.62 202 ASP A O 1
ATOM 1665 N N . PHE A 1 203 ? -34.395 -39.076 10.218 1.00 78.50 203 PHE A N 1
ATOM 1666 C CA . PHE A 1 203 ? -33.493 -38.199 9.470 1.00 78.50 203 PHE A CA 1
ATOM 1667 C C . PHE A 1 203 ? -34.116 -37.519 8.241 1.00 78.50 203 PHE A C 1
ATOM 1669 O O . PHE A 1 203 ? -33.507 -36.603 7.690 1.00 78.50 203 PHE A O 1
ATOM 1676 N N . HIS A 1 204 ? -35.341 -37.869 7.827 1.00 82.69 204 HIS A N 1
ATOM 1677 C CA . HIS A 1 204 ? -35.954 -37.317 6.600 1.00 82.69 204 HIS A CA 1
ATOM 1678 C C . HIS A 1 204 ? -36.176 -35.798 6.624 1.00 82.69 204 HIS A C 1
ATOM 1680 O O . HIS A 1 204 ? -36.340 -35.180 5.573 1.00 82.69 204 HIS A O 1
ATOM 1686 N N . ARG A 1 205 ? -36.224 -35.181 7.811 1.00 77.12 205 ARG A N 1
ATOM 1687 C CA . ARG A 1 205 ? -36.453 -33.733 7.981 1.00 77.12 205 ARG A CA 1
ATOM 1688 C C . ARG A 1 205 ? -35.274 -33.028 8.654 1.00 77.12 205 ARG A C 1
ATOM 1690 O O . ARG A 1 205 ? -35.433 -31.929 9.187 1.00 77.12 205 ARG A O 1
ATOM 1697 N N . VAL A 1 206 ? -34.097 -33.650 8.630 1.00 79.06 206 VAL A N 1
ATOM 1698 C CA . VAL A 1 206 ? -32.891 -33.119 9.267 1.00 79.06 206 VAL A CA 1
ATOM 1699 C C . VAL A 1 206 ? -32.138 -32.215 8.305 1.00 79.06 206 VAL A C 1
ATOM 1701 O O . VAL A 1 206 ? -31.925 -32.543 7.142 1.00 79.06 206 VAL A O 1
ATOM 1704 N N . HIS A 1 207 ? -31.705 -31.068 8.819 1.00 82.38 207 HIS A N 1
ATOM 1705 C CA . HIS A 1 207 ? -30.827 -30.152 8.106 1.00 82.38 207 HIS A CA 1
ATOM 1706 C C . HIS A 1 207 ? -29.457 -30.168 8.778 1.00 82.38 207 HIS A C 1
ATOM 1708 O O . HIS A 1 207 ? -29.351 -29.974 9.989 1.00 82.38 207 HIS A O 1
ATOM 1714 N N . LEU A 1 208 ? -28.399 -30.371 7.993 1.00 84.44 208 LEU A N 1
ATOM 1715 C CA . LEU A 1 208 ? -27.032 -30.295 8.495 1.00 84.44 208 LEU A CA 1
ATOM 1716 C C . LEU A 1 208 ? -26.569 -28.834 8.500 1.00 84.44 208 LEU A C 1
ATOM 1718 O O . LEU A 1 208 ? -26.525 -28.182 7.457 1.00 84.44 208 LEU A O 1
ATOM 1722 N N . ILE A 1 209 ? -26.197 -28.317 9.673 1.00 86.06 209 ILE A N 1
ATOM 1723 C CA . ILE A 1 209 ? -25.685 -26.950 9.815 1.00 86.06 209 ILE A CA 1
ATOM 1724 C C . ILE A 1 209 ? -24.176 -26.992 10.045 1.00 86.06 209 ILE A C 1
ATOM 1726 O O . ILE A 1 209 ? -23.687 -27.499 11.054 1.00 86.06 209 ILE A O 1
ATOM 1730 N N . THR A 1 210 ? -23.415 -26.392 9.131 1.00 87.88 210 THR A N 1
ATOM 1731 C CA . THR A 1 210 ? -21.958 -26.304 9.254 1.00 87.88 210 THR A CA 1
ATOM 1732 C C . THR A 1 210 ? -21.550 -25.418 10.432 1.00 87.88 210 THR A C 1
ATOM 1734 O O . THR A 1 210 ? -22.069 -24.313 10.618 1.00 87.88 210 THR A O 1
ATOM 1737 N N . LYS A 1 211 ? -20.511 -25.834 11.168 1.00 86.56 211 LYS A N 1
ATOM 1738 C CA . LYS A 1 211 ? -19.899 -25.048 12.256 1.00 86.56 211 LYS A CA 1
ATOM 1739 C C . LYS A 1 211 ? -19.540 -23.616 11.837 1.00 86.56 211 LYS A C 1
ATOM 1741 O O . LYS A 1 211 ? -19.672 -22.692 12.635 1.00 86.56 211 LYS A O 1
ATOM 1746 N N . ASN A 1 212 ? -19.118 -23.409 10.588 1.00 92.00 212 ASN A N 1
ATOM 1747 C CA . ASN A 1 212 ? -18.798 -22.079 10.068 1.00 92.00 212 ASN A CA 1
ATOM 1748 C C . ASN A 1 212 ? -20.025 -21.151 10.031 1.00 92.00 212 ASN A C 1
ATOM 1750 O O . ASN A 1 212 ? -19.931 -19.981 10.395 1.00 92.00 212 ASN A O 1
ATOM 1754 N N . THR A 1 213 ? -21.193 -21.683 9.668 1.00 91.94 213 THR A N 1
ATOM 1755 C CA . THR A 1 213 ? -22.462 -20.945 9.665 1.00 91.94 213 THR A CA 1
ATOM 1756 C C . THR A 1 213 ? -22.849 -20.529 11.081 1.00 91.94 213 THR A C 1
ATOM 1758 O O . THR A 1 213 ? -23.155 -19.360 11.311 1.00 91.94 213 THR A O 1
ATOM 1761 N N . ILE A 1 214 ? -22.740 -21.445 12.049 1.00 89.12 214 ILE A N 1
ATOM 1762 C CA . ILE A 1 214 ? -22.992 -21.166 13.474 1.00 89.12 214 ILE A CA 1
ATOM 1763 C C . ILE A 1 214 ? -22.023 -20.100 13.993 1.00 89.12 214 ILE A C 1
ATOM 1765 O O . ILE A 1 214 ? -22.435 -19.135 14.634 1.00 89.12 214 ILE A O 1
ATOM 1769 N N . ASN A 1 215 ? -20.736 -20.220 13.667 1.00 93.44 215 ASN A N 1
ATOM 1770 C CA . ASN A 1 215 ? -19.731 -19.235 14.052 1.00 93.44 215 ASN A CA 1
ATOM 1771 C C . ASN A 1 215 ? -20.024 -17.855 13.451 1.00 93.44 215 ASN A C 1
ATOM 1773 O O . ASN A 1 215 ? -19.922 -16.857 14.160 1.00 93.44 215 ASN A O 1
ATOM 1777 N N . ASN A 1 216 ? -20.442 -17.784 12.186 1.00 96.31 216 ASN A N 1
ATOM 1778 C CA . ASN A 1 216 ? -20.820 -16.534 11.526 1.00 96.31 216 ASN A CA 1
ATOM 1779 C C . ASN A 1 216 ? -22.077 -15.902 12.153 1.00 96.31 216 ASN A C 1
ATOM 1781 O O . ASN A 1 216 ? -22.162 -14.690 12.340 1.00 96.31 216 ASN A O 1
ATOM 1785 N N . ILE A 1 217 ? -23.061 -16.712 12.541 1.00 94.75 217 ILE A N 1
ATOM 1786 C CA . ILE A 1 217 ? -24.225 -16.213 13.281 1.00 94.75 217 ILE A CA 1
ATOM 1787 C C . ILE A 1 217 ? -23.783 -15.687 14.651 1.00 94.75 217 ILE A C 1
ATOM 1789 O O . ILE A 1 217 ? -24.137 -14.571 15.022 1.00 94.75 217 ILE A O 1
ATOM 1793 N N . ASN A 1 218 ? -22.930 -16.419 15.366 1.00 94.75 218 ASN A N 1
ATOM 1794 C CA . ASN A 1 218 ? -22.414 -15.998 16.666 1.00 94.75 218 ASN A CA 1
ATOM 1795 C C . ASN A 1 218 ? -21.598 -14.701 16.590 1.00 94.75 218 ASN A C 1
ATOM 1797 O O . ASN A 1 218 ? -21.703 -13.865 17.489 1.00 94.75 218 ASN A O 1
ATOM 1801 N N . THR A 1 219 ? -20.814 -14.475 15.530 1.00 96.12 219 THR A N 1
ATOM 1802 C CA . THR A 1 219 ? -20.113 -13.194 15.341 1.00 96.12 219 THR A CA 1
ATOM 1803 C C . THR A 1 219 ? -21.096 -12.053 15.080 1.00 96.12 219 THR A C 1
ATOM 1805 O O . THR A 1 219 ? -20.953 -10.986 15.683 1.00 96.12 219 THR A O 1
ATOM 1808 N N . LYS A 1 220 ? -22.140 -12.275 14.269 1.00 95.81 220 LYS A N 1
ATOM 1809 C CA . LYS A 1 220 ? -23.222 -11.297 14.054 1.00 95.81 220 LYS A CA 1
ATOM 1810 C C . LYS A 1 220 ? -23.971 -10.976 15.350 1.00 95.81 220 LYS A C 1
ATOM 1812 O O . LYS A 1 220 ? -24.189 -9.802 15.647 1.00 95.81 220 LYS A O 1
ATOM 1817 N N . VAL A 1 221 ? -24.298 -11.989 16.153 1.00 97.00 221 VAL A N 1
ATOM 1818 C CA . VAL A 1 221 ? -24.967 -11.830 17.455 1.00 97.00 221 VAL A CA 1
ATOM 1819 C C . VAL A 1 221 ? -24.081 -11.063 18.433 1.00 97.00 221 VAL A C 1
ATOM 1821 O O . VAL A 1 221 ? -24.547 -10.107 19.051 1.00 97.00 221 VAL A O 1
ATOM 1824 N N . LYS A 1 222 ? -22.789 -11.400 18.531 1.00 96.69 222 LYS A N 1
ATOM 1825 C CA . LYS A 1 222 ? -21.831 -10.652 19.362 1.00 96.69 222 LYS A CA 1
ATOM 1826 C C . LYS A 1 222 ? -21.744 -9.189 18.937 1.00 96.69 222 LYS A C 1
ATOM 1828 O O . LYS A 1 222 ? -21.800 -8.307 19.789 1.00 96.69 222 LYS A O 1
ATOM 1833 N N . ARG A 1 223 ? -21.675 -8.915 17.630 1.00 95.50 223 ARG A N 1
ATOM 1834 C CA . ARG A 1 223 ? -21.656 -7.545 17.096 1.00 95.50 223 ARG A CA 1
ATOM 1835 C C . ARG A 1 223 ? -22.926 -6.774 17.467 1.00 95.50 223 ARG A C 1
ATOM 1837 O O . ARG A 1 223 ? -22.823 -5.657 17.972 1.00 95.50 223 ARG A O 1
ATOM 1844 N N . ALA A 1 224 ? -24.101 -7.367 17.263 1.00 95.75 224 ALA A N 1
ATOM 1845 C CA . ALA A 1 224 ? -25.377 -6.757 17.636 1.00 95.75 224 ALA A CA 1
ATOM 1846 C C . ALA A 1 224 ? -25.477 -6.512 19.154 1.00 95.75 224 ALA A C 1
ATOM 1848 O O . ALA A 1 224 ? -25.926 -5.449 19.584 1.00 95.75 224 ALA A O 1
ATOM 1849 N N . GLY A 1 225 ? -24.990 -7.454 19.969 1.00 96.00 225 GLY A N 1
ATOM 1850 C CA . GLY A 1 225 ? -24.896 -7.318 21.422 1.00 96.00 225 GLY A CA 1
ATOM 1851 C C . GLY A 1 225 ? -24.030 -6.129 21.841 1.00 96.00 225 GLY A C 1
ATOM 1852 O O . GLY A 1 225 ? -24.479 -5.289 22.621 1.00 96.00 225 GLY A O 1
ATOM 1853 N N . SER A 1 226 ? -22.834 -5.993 21.264 1.00 94.81 226 SER A N 1
ATOM 1854 C CA . SER A 1 226 ? -21.941 -4.856 21.524 1.00 94.81 226 SER A CA 1
ATOM 1855 C C . SER A 1 226 ? -22.583 -3.517 21.158 1.00 94.81 226 SER A C 1
ATOM 1857 O O . SER A 1 226 ? -22.498 -2.562 21.930 1.00 94.81 226 SER A O 1
ATOM 1859 N N . MET A 1 227 ? -23.282 -3.448 20.019 1.00 94.94 227 MET A N 1
ATOM 1860 C CA . MET A 1 227 ? -24.015 -2.244 19.608 1.00 94.94 227 MET A CA 1
ATOM 1861 C C . MET A 1 227 ? -25.129 -1.890 20.599 1.00 94.94 227 MET A C 1
ATOM 1863 O O . MET A 1 227 ? -25.241 -0.735 21.012 1.00 94.94 227 MET A O 1
ATOM 1867 N N . LYS A 1 228 ? -25.910 -2.881 21.046 1.00 97.06 228 LYS A N 1
ATOM 1868 C CA . LYS A 1 228 ? -26.970 -2.678 22.044 1.00 97.06 228 LYS A CA 1
ATOM 1869 C C . LYS A 1 228 ? -26.411 -2.172 23.376 1.00 97.06 228 LYS A C 1
ATOM 1871 O O . LYS A 1 228 ? -26.985 -1.258 23.969 1.00 97.06 228 LYS A O 1
ATOM 1876 N N . ILE A 1 229 ? -25.293 -2.733 23.843 1.00 94.94 229 ILE A N 1
ATOM 1877 C CA . ILE A 1 229 ? -24.640 -2.310 25.092 1.00 94.94 229 ILE A CA 1
ATOM 1878 C C . ILE A 1 229 ? -24.139 -0.869 24.971 1.00 94.94 229 ILE A C 1
ATOM 1880 O O . ILE A 1 229 ? -24.384 -0.066 25.871 1.00 94.94 229 ILE A O 1
ATOM 1884 N N . ALA A 1 230 ? -23.492 -0.518 23.858 1.00 94.62 230 ALA A N 1
ATOM 1885 C CA . ALA A 1 230 ? -23.000 0.835 23.624 1.00 94.62 230 ALA A CA 1
ATOM 1886 C C . ALA A 1 230 ? -24.139 1.867 23.649 1.00 94.62 230 ALA A C 1
ATOM 1888 O O . ALA A 1 230 ? -24.023 2.905 24.304 1.00 94.62 230 ALA A O 1
ATOM 1889 N N . GLU A 1 231 ? -25.263 1.564 22.999 1.00 93.19 231 GLU A N 1
ATOM 1890 C CA . GLU A 1 231 ? -26.424 2.457 22.985 1.00 93.19 231 GLU A CA 1
ATOM 1891 C C . GLU A 1 231 ? -27.086 2.561 24.366 1.00 93.19 231 GLU A C 1
ATOM 1893 O O . GLU A 1 231 ? -27.390 3.654 24.847 1.00 93.19 231 GLU A O 1
ATOM 1898 N N . THR A 1 232 ? -27.186 1.439 25.082 1.00 95.25 232 THR A N 1
ATOM 1899 C CA . THR A 1 232 ? -27.665 1.415 26.473 1.00 95.25 232 THR A CA 1
ATOM 1900 C C . THR A 1 232 ? -26.784 2.287 27.376 1.00 95.25 232 THR A C 1
ATOM 1902 O O . THR A 1 232 ? -27.292 3.064 28.184 1.00 95.25 232 THR A O 1
ATOM 1905 N N . GLN A 1 233 ? -25.458 2.247 27.212 1.00 93.75 233 GLN A N 1
ATOM 1906 C CA . GLN A 1 233 ? -24.540 3.102 27.971 1.00 93.75 233 GLN A CA 1
ATOM 1907 C C . GLN A 1 233 ? -24.714 4.591 27.642 1.00 93.75 233 GLN A C 1
ATOM 1909 O O . GLN A 1 233 ? -24.598 5.431 28.540 1.00 93.75 233 GLN A O 1
ATOM 1914 N N . LYS A 1 234 ? -24.987 4.947 26.379 1.00 94.00 234 LYS A N 1
ATOM 1915 C CA . LYS A 1 234 ? -25.313 6.333 26.001 1.00 94.00 234 LYS A CA 1
ATOM 1916 C C . LYS A 1 234 ? -26.609 6.792 26.667 1.00 94.00 234 LYS A C 1
ATOM 1918 O O . LYS A 1 234 ? -26.607 7.843 27.304 1.00 94.00 234 LYS A O 1
ATOM 1923 N N . SER A 1 235 ? -27.662 5.976 26.614 1.00 91.06 235 SER A N 1
ATOM 1924 C CA . SER A 1 235 ? -28.945 6.272 27.265 1.00 91.06 235 SER A CA 1
ATOM 1925 C C . SER A 1 235 ? -28.787 6.476 28.780 1.00 91.06 235 SER A C 1
ATOM 1927 O O . SER A 1 235 ? -29.260 7.470 29.337 1.00 91.06 235 SER A O 1
ATOM 1929 N N . CYS A 1 236 ? -28.012 5.615 29.450 1.00 93.88 236 CYS A N 1
ATOM 1930 C CA . CYS A 1 236 ? -27.695 5.770 30.871 1.00 93.88 236 CYS A CA 1
ATOM 1931 C C . CYS A 1 236 ? -26.937 7.071 31.178 1.00 93.88 236 CYS A C 1
ATOM 1933 O O . CYS A 1 236 ? -27.242 7.739 32.169 1.00 93.88 236 CYS A O 1
ATOM 1935 N N . ARG A 1 237 ? -25.957 7.455 30.347 1.00 94.31 237 ARG A N 1
ATOM 1936 C CA . ARG A 1 237 ? -25.234 8.731 30.500 1.00 94.31 237 ARG A CA 1
ATOM 1937 C C . ARG A 1 237 ? -26.171 9.925 30.347 1.00 94.31 237 ARG A C 1
ATOM 1939 O O . ARG A 1 237 ? -26.156 10.808 31.201 1.00 94.31 237 ARG A O 1
ATOM 1946 N N . MET A 1 238 ? -27.026 9.911 29.328 1.00 95.38 238 MET A N 1
ATOM 1947 C CA . MET A 1 238 ? -28.010 10.967 29.094 1.00 95.38 238 MET A CA 1
ATOM 1948 C C . MET A 1 238 ? -28.955 11.128 30.288 1.00 95.38 238 MET A C 1
ATOM 1950 O O . MET A 1 238 ? -29.158 12.243 30.762 1.00 95.38 238 MET A O 1
ATOM 1954 N N . ARG A 1 239 ? -29.458 10.026 30.859 1.00 96.75 239 ARG A N 1
ATOM 1955 C CA . ARG A 1 239 ? -30.316 10.079 32.053 1.00 96.75 239 ARG A CA 1
ATOM 1956 C C . ARG A 1 239 ? -29.608 10.709 33.256 1.00 96.75 239 ARG A C 1
ATOM 1958 O O . ARG A 1 239 ? -30.206 11.538 33.933 1.00 96.75 239 ARG A O 1
ATOM 1965 N N . LYS A 1 240 ? -28.335 10.372 33.504 1.00 95.50 240 LYS A N 1
ATOM 1966 C CA . LYS A 1 240 ? -27.541 11.009 34.576 1.00 95.50 240 LYS A CA 1
ATOM 1967 C C . LYS A 1 240 ? -27.413 12.520 34.368 1.00 95.50 240 LYS A C 1
ATOM 1969 O O . LYS A 1 240 ? -27.536 13.276 35.326 1.00 95.50 240 LYS A O 1
ATOM 1974 N N . MET A 1 241 ? -27.197 12.955 33.125 1.00 94.25 241 MET A N 1
ATOM 1975 C CA . MET A 1 241 ? -27.129 14.379 32.790 1.00 94.25 241 MET A CA 1
ATOM 1976 C C . MET A 1 241 ? -28.469 15.082 33.029 1.00 94.25 241 MET A C 1
ATOM 1978 O O . MET A 1 241 ? -28.474 16.148 33.638 1.00 94.25 241 MET A O 1
ATOM 1982 N N . ILE A 1 242 ? -29.587 14.476 32.614 1.00 96.50 242 ILE A N 1
ATOM 1983 C CA . ILE A 1 242 ? -30.937 15.023 32.829 1.00 96.50 242 ILE A CA 1
ATOM 1984 C C . ILE A 1 242 ? -31.206 15.218 34.324 1.00 96.50 242 ILE A C 1
ATOM 1986 O O . ILE A 1 242 ? -31.529 16.326 34.736 1.00 96.50 242 ILE A O 1
ATOM 1990 N N . VAL A 1 243 ? -30.974 14.190 35.148 1.00 96.75 243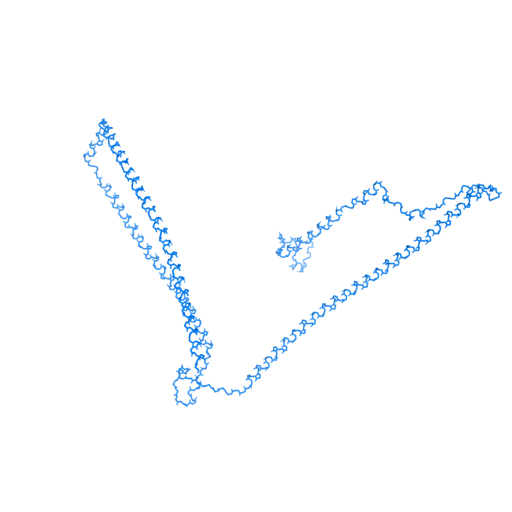 VAL A N 1
ATOM 1991 C CA . VAL A 1 243 ? -31.191 14.269 36.606 1.00 96.75 243 VAL A CA 1
ATOM 1992 C C . VAL A 1 243 ? -30.352 15.385 37.240 1.00 96.75 243 VAL A C 1
ATOM 1994 O O . VAL A 1 243 ? -30.835 16.125 38.097 1.00 96.75 243 VAL A O 1
ATOM 1997 N N . ASN A 1 244 ? -29.099 15.550 36.806 1.00 96.88 244 ASN A N 1
ATOM 1998 C CA . ASN A 1 244 ? -28.254 16.635 37.296 1.00 96.88 244 ASN A CA 1
ATOM 1999 C C . ASN A 1 244 ? -28.809 18.016 36.908 1.00 96.88 244 ASN A C 1
ATOM 2001 O O . ASN A 1 244 ? -28.847 18.925 37.735 1.00 96.88 244 ASN A O 1
ATOM 2005 N N . GLN A 1 245 ? -29.273 18.175 35.667 1.00 97.06 245 GLN A N 1
ATOM 2006 C CA . GLN A 1 245 ? -29.871 19.428 35.202 1.00 97.06 245 GLN A CA 1
ATOM 2007 C C . GLN A 1 245 ? -31.174 19.754 35.941 1.00 97.06 245 GLN A C 1
ATOM 2009 O O . GLN A 1 245 ? -31.374 20.896 36.351 1.00 97.06 245 GLN A O 1
ATOM 2014 N N . GLU A 1 246 ? -32.026 18.760 36.197 1.00 97.31 246 GLU A N 1
ATOM 2015 C CA . GLU A 1 246 ? -33.239 18.927 37.006 1.00 97.31 246 GLU A CA 1
ATOM 2016 C C . GLU A 1 246 ? -32.910 19.394 38.430 1.00 97.31 246 GLU A C 1
ATOM 2018 O O . GLU A 1 246 ? -33.558 20.302 38.963 1.00 97.31 246 GLU A O 1
ATOM 2023 N N . TRP A 1 247 ? -31.864 18.827 39.038 1.00 97.88 247 TRP A N 1
ATOM 2024 C CA . TRP A 1 247 ? -31.395 19.257 40.352 1.00 97.88 247 TRP A CA 1
ATOM 2025 C C . TRP A 1 247 ? -30.913 20.716 40.340 1.00 97.88 247 TRP A C 1
ATOM 2027 O O . TRP A 1 247 ? -31.322 21.509 41.196 1.00 97.88 247 TRP A O 1
ATOM 2037 N N . VAL A 1 248 ? -30.106 21.105 39.344 1.00 97.75 248 VAL A N 1
ATOM 2038 C CA . VAL A 1 248 ? -29.638 22.493 39.176 1.00 97.75 248 VAL A CA 1
ATOM 2039 C C . VAL A 1 248 ? -30.822 23.442 38.992 1.00 97.75 248 VAL A C 1
ATOM 2041 O O . VAL A 1 248 ? -30.897 24.478 39.658 1.00 97.75 248 VAL A O 1
ATOM 2044 N N . GLN A 1 249 ? -31.791 23.071 38.154 1.00 97.00 249 GLN A N 1
ATOM 2045 C CA . GLN A 1 249 ? -33.001 23.856 37.933 1.00 97.00 249 GLN A CA 1
ATOM 2046 C C . GLN A 1 249 ? -33.788 24.048 39.235 1.00 97.00 249 GLN A C 1
ATOM 2048 O O . GLN A 1 249 ? -34.263 25.151 39.517 1.00 97.00 249 GLN A O 1
ATOM 2053 N N . LYS A 1 250 ? -33.911 23.001 40.059 1.00 97.88 250 LYS A N 1
ATOM 2054 C CA . LYS A 1 250 ? -34.591 23.078 41.358 1.00 97.88 250 LYS A CA 1
ATOM 2055 C C . LYS A 1 250 ? -33.872 24.029 42.318 1.00 97.88 250 LYS A C 1
ATOM 2057 O O . LYS A 1 250 ? -34.527 24.854 42.955 1.00 97.88 250 LYS A O 1
ATOM 2062 N N . LYS A 1 251 ? -32.538 23.973 42.372 1.00 97.25 251 LYS A N 1
ATOM 2063 C CA . LYS A 1 251 ? -31.718 24.895 43.174 1.00 97.25 251 LYS A CA 1
ATOM 2064 C C . LYS A 1 251 ? -31.923 26.352 42.750 1.00 97.25 251 LYS A C 1
ATOM 2066 O O . LYS A 1 251 ? -32.143 27.210 43.604 1.00 97.25 251 LYS A O 1
ATOM 2071 N N . LEU A 1 252 ? -31.888 26.631 41.446 1.00 97.00 252 LEU A N 1
ATOM 2072 C CA . LEU A 1 252 ? -32.097 27.982 40.916 1.00 97.00 252 LEU A CA 1
ATOM 2073 C C . LEU A 1 252 ? -33.508 28.499 41.213 1.00 97.00 252 LEU A C 1
ATOM 2075 O O . LEU A 1 252 ? -33.653 29.635 41.655 1.00 97.00 252 LEU A O 1
ATOM 2079 N N . LYS A 1 253 ? -34.542 27.661 41.058 1.00 98.06 253 LYS A N 1
ATOM 2080 C CA . LYS A 1 253 ? -35.921 28.023 41.429 1.00 98.06 253 LYS A CA 1
ATOM 2081 C C . LYS A 1 253 ? -36.030 28.424 42.902 1.00 98.06 253 LYS A C 1
ATOM 2083 O O . LYS A 1 253 ? -36.611 29.463 43.197 1.00 98.06 253 LYS A O 1
ATOM 2088 N N . MET A 1 254 ? -35.417 27.656 43.805 1.00 96.50 254 MET A N 1
ATOM 2089 C CA . MET A 1 254 ? -35.400 27.969 45.238 1.00 96.50 254 MET A CA 1
ATOM 2090 C C . MET A 1 254 ? -34.661 29.285 45.534 1.00 96.50 254 MET A C 1
ATOM 2092 O O . MET A 1 254 ? -35.106 30.075 46.362 1.00 96.50 254 MET A O 1
ATOM 2096 N N . SER A 1 255 ? -33.560 29.560 44.827 1.00 97.25 255 SER A N 1
ATOM 2097 C CA . SER A 1 255 ? -32.837 30.832 44.943 1.00 97.25 255 SER A CA 1
ATOM 2098 C C . SER A 1 255 ? -33.689 32.018 44.482 1.00 97.25 255 SER A C 1
ATOM 2100 O O . SER A 1 255 ? -33.776 33.016 45.196 1.00 97.25 255 SER A O 1
ATOM 2102 N N . ILE A 1 256 ? -34.384 31.887 43.347 1.00 97.38 256 ILE A N 1
ATOM 2103 C CA . ILE A 1 256 ? -35.317 32.905 42.843 1.00 97.38 256 ILE A CA 1
ATOM 2104 C C . ILE A 1 256 ? -36.424 33.174 43.866 1.00 97.38 256 ILE A C 1
ATOM 2106 O O . ILE A 1 256 ? -36.760 34.328 44.128 1.00 97.38 256 ILE A O 1
ATOM 2110 N N . GLU A 1 257 ? -37.001 32.127 44.451 1.00 97.25 257 GLU A N 1
ATOM 2111 C CA . GLU A 1 257 ? -38.056 32.267 45.452 1.00 97.25 257 GLU A CA 1
ATOM 2112 C C . GLU A 1 257 ? -37.556 32.957 46.725 1.00 97.25 257 GLU A C 1
ATOM 2114 O O . GLU A 1 257 ? -38.204 33.885 47.215 1.00 97.25 257 GLU A O 1
ATOM 2119 N N . ASN A 1 258 ? -36.365 32.592 47.207 1.00 97.12 258 ASN A N 1
ATOM 2120 C CA . ASN A 1 258 ? -35.748 33.264 48.345 1.00 97.12 258 ASN A CA 1
ATOM 2121 C C . ASN A 1 258 ? -35.481 34.750 48.055 1.00 97.12 258 ASN A C 1
ATOM 2123 O O . ASN A 1 258 ? -35.820 35.606 48.869 1.00 97.12 258 ASN A O 1
ATOM 2127 N N . LEU A 1 259 ? -34.942 35.083 46.877 1.00 95.88 259 LEU A N 1
ATOM 2128 C CA . LEU A 1 259 ? -34.722 36.473 46.460 1.00 95.88 259 LEU A CA 1
ATOM 2129 C C . LEU A 1 259 ? -36.034 37.265 46.407 1.00 95.88 259 LEU A C 1
ATOM 2131 O O . LEU A 1 259 ? -36.106 38.371 46.939 1.00 95.88 259 LEU A O 1
ATOM 2135 N N . LYS A 1 260 ? -37.106 36.684 45.854 1.00 96.44 260 LYS A N 1
ATOM 2136 C CA . LYS A 1 260 ? -38.444 37.298 45.878 1.00 96.44 260 LYS A CA 1
ATOM 2137 C C . LYS A 1 260 ? -38.943 37.528 47.306 1.00 96.44 260 LYS A C 1
ATOM 2139 O O . LYS A 1 260 ? -39.573 38.551 47.571 1.00 96.44 260 LYS A O 1
ATOM 2144 N N . ALA A 1 261 ? -38.676 36.602 48.226 1.00 94.38 261 ALA A N 1
ATOM 2145 C CA . ALA A 1 261 ? -39.017 36.772 49.634 1.00 94.38 261 ALA A CA 1
ATOM 2146 C C . ALA A 1 261 ? -38.198 37.896 50.289 1.00 94.38 261 ALA A C 1
ATOM 2148 O O . ALA A 1 261 ? -38.764 38.677 51.050 1.00 94.38 261 ALA A O 1
ATOM 2149 N N . HIS A 1 262 ? -36.905 38.021 49.970 1.00 95.12 262 HIS A N 1
ATOM 2150 C CA . HIS A 1 262 ? -36.069 39.133 50.429 1.00 95.12 262 HIS A CA 1
ATOM 2151 C C . HIS A 1 262 ? -36.592 40.482 49.938 1.00 95.12 262 HIS A C 1
ATOM 2153 O O . HIS A 1 262 ? -36.791 41.361 50.768 1.00 95.12 262 HIS A O 1
ATOM 2159 N N . ILE A 1 263 ? -36.914 40.613 48.647 1.00 93.19 263 ILE A N 1
ATOM 2160 C CA . ILE A 1 263 ? -37.503 41.843 48.089 1.00 93.19 263 ILE A CA 1
ATOM 2161 C C . ILE A 1 263 ? -38.782 42.207 48.848 1.00 93.19 263 ILE A C 1
ATOM 2163 O O . ILE A 1 263 ? -38.887 43.297 49.397 1.00 93.19 263 ILE A O 1
ATOM 2167 N N . LYS A 1 264 ? -39.711 41.253 49.008 1.00 93.50 264 LYS A N 1
ATOM 2168 C CA . LYS A 1 264 ? -40.952 41.486 49.766 1.00 93.50 264 LYS A CA 1
ATOM 2169 C C . LYS A 1 264 ? -40.711 41.887 51.223 1.00 93.50 264 LYS A C 1
ATOM 2171 O O . LYS A 1 264 ? -41.535 42.602 51.786 1.00 93.50 264 LYS A O 1
ATOM 2176 N N . ARG A 1 265 ? -39.650 41.388 51.871 1.00 90.31 265 ARG A N 1
ATOM 2177 C CA . ARG A 1 265 ? -39.284 41.801 53.236 1.00 90.31 265 ARG A CA 1
ATOM 2178 C C . ARG A 1 265 ? -38.785 43.241 53.234 1.00 90.31 265 ARG A C 1
ATOM 2180 O O . ARG A 1 265 ? -39.287 44.016 54.036 1.00 90.31 265 ARG A O 1
ATOM 2187 N N . THR A 1 266 ? -37.884 43.595 52.322 1.00 88.31 266 THR A N 1
ATOM 2188 C CA . THR A 1 266 ? -37.355 44.958 52.177 1.00 88.31 266 THR A CA 1
ATOM 2189 C C . THR A 1 266 ? -38.455 45.971 51.850 1.00 88.31 266 THR A C 1
ATOM 2191 O O . THR A 1 266 ? -38.527 47.017 52.484 1.00 88.31 266 THR A O 1
ATOM 2194 N N . ASP A 1 267 ? -39.392 45.639 50.960 1.00 86.31 267 ASP A N 1
ATOM 2195 C CA . ASP A 1 267 ? -40.536 46.514 50.657 1.00 86.31 267 ASP A CA 1
ATOM 2196 C C . ASP A 1 267 ? -41.437 46.739 51.885 1.00 86.31 267 ASP A C 1
ATOM 2198 O O . ASP A 1 267 ? -42.083 47.776 52.029 1.00 86.31 267 ASP A O 1
ATOM 2202 N N . ARG A 1 268 ? -41.508 45.750 52.787 1.00 82.06 268 ARG A N 1
ATOM 2203 C CA . ARG A 1 268 ? -42.320 45.808 54.013 1.00 82.06 268 ARG A CA 1
ATOM 2204 C C . ARG A 1 268 ? -41.590 46.431 55.199 1.00 82.06 268 ARG A C 1
ATOM 2206 O O . ARG A 1 268 ? -42.260 46.806 56.164 1.00 82.06 268 ARG A O 1
ATOM 2213 N N . THR A 1 269 ? -40.261 46.531 55.175 1.00 77.75 269 THR A N 1
ATOM 2214 C CA . THR A 1 269 ? -39.515 47.188 56.251 1.00 77.75 269 THR A CA 1
ATOM 2215 C C . THR A 1 269 ? -39.784 48.684 56.213 1.00 77.75 269 THR A C 1
ATOM 2217 O O . THR A 1 269 ? -39.350 49.388 55.308 1.00 77.75 269 THR A O 1
ATOM 2220 N N . LYS A 1 270 ? -40.511 49.180 57.215 1.00 74.56 270 LYS A N 1
ATOM 2221 C CA . LYS A 1 270 ? -40.653 50.616 57.459 1.00 74.56 270 LYS A CA 1
ATOM 2222 C C . LYS A 1 270 ? -39.435 51.097 58.245 1.00 74.56 270 LYS A C 1
ATOM 2224 O O . LYS A 1 270 ? -39.032 50.433 59.198 1.00 74.56 270 LYS A O 1
ATOM 2229 N N . ILE A 1 271 ? -38.871 52.240 57.858 1.00 73.69 271 ILE A N 1
ATOM 2230 C CA . ILE A 1 271 ? -37.776 52.881 58.599 1.00 73.69 271 ILE A CA 1
ATOM 2231 C C . ILE A 1 271 ? -38.278 53.171 60.019 1.00 73.69 271 ILE A C 1
ATOM 2233 O O . ILE A 1 271 ? -39.372 53.721 60.188 1.00 73.69 271 ILE A O 1
ATOM 2237 N N . SER A 1 272 ? -37.526 52.749 61.041 1.00 75.38 272 SER A N 1
ATOM 2238 C CA . SER A 1 272 ? -37.941 52.962 62.428 1.00 75.38 272 SER A CA 1
ATOM 2239 C C . SER A 1 272 ? -37.922 54.460 62.753 1.00 75.38 272 SER A C 1
ATOM 2241 O O . SER A 1 272 ? -37.176 55.242 62.156 1.00 75.38 272 SER A O 1
ATOM 2243 N N . ARG A 1 273 ? -38.768 54.884 63.699 1.00 70.69 273 ARG A N 1
ATOM 2244 C CA . ARG A 1 273 ? -38.866 56.297 64.095 1.00 70.69 273 ARG A CA 1
ATOM 2245 C C . ARG A 1 273 ? -37.522 56.828 64.616 1.00 70.69 273 ARG A C 1
ATOM 2247 O O . ARG A 1 273 ? -37.162 57.949 64.285 1.00 70.69 273 ARG A O 1
ATOM 2254 N N . GLU A 1 274 ? -36.765 56.000 65.334 1.00 69.31 274 GLU A N 1
ATOM 2255 C CA . GLU A 1 274 ? -35.414 56.313 65.824 1.00 69.31 274 GLU A CA 1
ATOM 2256 C C . GLU A 1 274 ? -34.431 56.559 64.671 1.00 69.31 274 GLU A C 1
ATOM 2258 O O . GLU A 1 274 ? -33.655 57.511 64.711 1.00 69.31 274 GLU A O 1
ATOM 2263 N N . THR A 1 275 ? -34.493 55.759 63.599 1.00 70.00 275 THR A N 1
ATOM 2264 C CA . THR A 1 275 ? -33.632 55.945 62.420 1.00 70.00 275 THR A CA 1
ATOM 2265 C C . THR A 1 275 ? -34.034 57.177 61.603 1.00 70.00 275 THR A C 1
ATOM 2267 O O . THR A 1 275 ? -33.167 57.888 61.103 1.00 70.00 275 THR A O 1
ATOM 2270 N N . LEU A 1 276 ? -35.333 57.482 61.501 1.00 71.19 276 LEU A N 1
ATOM 2271 C CA . LEU A 1 276 ? -35.813 58.732 60.894 1.00 71.19 276 LEU A CA 1
ATOM 2272 C C . LEU A 1 276 ? -35.359 59.966 61.686 1.00 71.19 276 LEU A C 1
ATOM 2274 O O . LEU A 1 276 ? -34.986 60.971 61.086 1.00 71.19 276 LEU A O 1
ATOM 2278 N N . GLU A 1 277 ? -35.364 59.907 63.019 1.00 70.25 277 GLU A N 1
ATOM 2279 C CA . GLU A 1 277 ? -34.845 60.995 63.855 1.00 70.25 277 GLU A CA 1
ATOM 2280 C C . GLU A 1 277 ? -33.328 61.135 63.767 1.00 70.25 277 GLU A C 1
ATOM 2282 O O . GLU A 1 277 ? -32.832 62.260 63.738 1.00 70.25 277 GLU A O 1
ATOM 2287 N N . PHE A 1 278 ? -32.601 60.023 63.658 1.00 68.25 278 PHE A N 1
ATOM 2288 C CA . PHE A 1 278 ? -31.164 60.029 63.401 1.00 68.25 278 PHE A CA 1
ATOM 2289 C C . PHE A 1 278 ? -30.826 60.698 62.059 1.00 68.25 278 PHE A C 1
ATOM 2291 O O . PHE A 1 278 ? -30.011 61.616 62.036 1.00 68.25 278 PHE A O 1
ATOM 2298 N N . LEU A 1 279 ? -31.504 60.327 60.967 1.00 68.06 279 LEU A N 1
ATOM 2299 C CA . LEU A 1 279 ? -31.317 60.947 59.645 1.00 68.06 279 LEU A CA 1
ATOM 2300 C C . LEU A 1 279 ? -31.689 62.441 59.648 1.00 68.06 279 LEU A C 1
ATOM 2302 O O . LEU A 1 279 ? -30.987 63.263 59.067 1.00 68.06 279 LEU A O 1
ATOM 2306 N N . ARG A 1 280 ? -32.744 62.824 60.380 1.00 65.75 280 ARG A N 1
ATOM 2307 C CA . ARG A 1 280 ? -33.123 64.237 60.571 1.00 65.75 280 ARG A CA 1
ATOM 2308 C C . ARG A 1 280 ? -32.080 65.027 61.374 1.00 65.75 280 ARG A C 1
ATOM 2310 O O . ARG A 1 280 ? -31.958 66.238 61.208 1.00 65.75 280 ARG A O 1
ATOM 2317 N N . ASN A 1 281 ? -31.347 64.365 62.268 1.00 62.16 281 ASN A N 1
ATOM 2318 C CA . ASN A 1 281 ? -30.234 64.964 63.005 1.00 62.16 281 ASN A CA 1
ATOM 2319 C C . ASN A 1 281 ? -28.937 65.003 62.173 1.00 62.16 281 ASN A C 1
ATOM 2321 O O . ASN A 1 281 ? -28.113 65.885 62.398 1.00 62.16 281 ASN A O 1
ATOM 2325 N N . GLU A 1 282 ? -28.767 64.112 61.192 1.00 56.97 282 GLU A N 1
ATOM 2326 C CA . GLU A 1 282 ? -27.649 64.130 60.236 1.00 56.97 282 GLU A CA 1
ATOM 2327 C C . GLU A 1 282 ? -27.704 65.357 59.309 1.00 56.97 282 GLU A C 1
ATOM 2329 O O . GLU A 1 282 ? -26.683 66.015 59.115 1.00 56.97 282 GLU A O 1
ATOM 2334 N N . GLU A 1 283 ? -28.898 65.771 58.864 1.00 54.69 283 GLU A N 1
ATOM 2335 C CA . GLU A 1 283 ? -29.097 67.053 58.157 1.00 54.69 283 GLU A CA 1
ATOM 2336 C C . GLU A 1 283 ? -28.703 68.284 58.997 1.00 54.69 283 GLU A C 1
ATOM 2338 O O . GLU A 1 283 ? -28.439 69.353 58.449 1.00 54.69 283 GLU A O 1
ATOM 2343 N N . ARG A 1 284 ? -28.630 68.155 60.331 1.00 54.31 284 ARG A N 1
ATOM 2344 C CA . ARG A 1 284 ? -28.247 69.241 61.250 1.00 54.31 284 ARG A CA 1
ATOM 2345 C C . ARG A 1 284 ? -26.744 69.308 61.550 1.00 54.31 284 ARG A C 1
ATOM 2347 O O . ARG A 1 284 ? -26.342 70.180 62.312 1.00 54.31 284 ARG A O 1
ATOM 2354 N N . GLY A 1 285 ? -25.923 68.445 60.942 1.00 53.16 285 GLY A N 1
ATOM 2355 C CA . GLY A 1 285 ? -24.458 68.539 60.963 1.00 53.16 285 GLY A CA 1
ATOM 2356 C C . GLY A 1 285 ? -23.833 68.407 62.358 1.00 53.16 285 GLY A C 1
ATOM 2357 O O . GLY A 1 285 ? -23.424 69.395 62.964 1.00 53.16 285 GLY A O 1
ATOM 2358 N N . CYS A 1 286 ? -23.708 67.181 62.873 1.00 53.03 286 CYS A N 1
ATOM 2359 C CA . CYS A 1 286 ? -23.016 66.926 64.143 1.00 53.03 286 CYS A CA 1
ATOM 2360 C C . CYS A 1 286 ? -21.512 66.645 63.939 1.00 53.03 286 CYS A C 1
ATOM 2362 O O . CYS A 1 286 ? -21.133 65.624 63.371 1.00 53.03 286 CYS A O 1
ATOM 2364 N N . VAL A 1 287 ? -20.659 67.504 64.512 1.00 52.41 287 VAL A N 1
ATOM 2365 C CA . VAL A 1 287 ? -19.173 67.468 64.472 1.00 52.41 287 VAL A CA 1
ATOM 2366 C C . VAL A 1 287 ? -18.551 66.271 65.226 1.00 52.41 287 VAL A C 1
ATOM 2368 O O . VAL A 1 287 ? -17.370 65.977 65.089 1.00 52.41 287 VAL A O 1
ATOM 2371 N N . ALA A 1 288 ? -19.335 65.515 65.999 1.00 54.84 288 ALA A N 1
ATOM 2372 C CA . ALA A 1 288 ? -18.842 64.376 66.784 1.00 54.84 288 ALA A CA 1
ATOM 2373 C C . ALA A 1 288 ? -18.459 63.132 65.944 1.00 54.84 288 ALA A C 1
ATOM 2375 O O . ALA A 1 288 ? -17.861 62.194 66.476 1.00 54.84 288 ALA A O 1
ATOM 2376 N N . LYS A 1 289 ? -18.811 63.105 64.649 1.00 54.28 289 LYS A N 1
ATOM 2377 C CA . LYS A 1 289 ? -18.632 61.948 63.754 1.00 54.28 289 LYS A CA 1
ATOM 2378 C C . LYS A 1 289 ? -17.165 61.745 63.348 1.00 54.28 289 LYS A C 1
ATOM 2380 O O . LYS A 1 289 ? -16.674 60.617 63.379 1.00 54.28 289 LYS A O 1
ATOM 2385 N N . ASP A 1 290 ? -16.444 62.829 63.070 1.00 57.72 290 ASP A N 1
ATOM 2386 C CA . ASP A 1 290 ? -15.081 62.766 62.519 1.00 57.72 290 ASP A CA 1
ATOM 2387 C C . ASP A 1 290 ? -14.063 62.198 63.519 1.00 57.72 290 ASP A C 1
ATOM 2389 O O . ASP A 1 290 ? -13.111 61.516 63.143 1.00 57.72 290 ASP A O 1
ATOM 2393 N N . THR A 1 291 ? -14.282 62.406 64.820 1.00 59.28 291 THR A N 1
ATOM 2394 C CA . THR A 1 291 ? -13.358 61.939 65.865 1.00 59.28 291 THR A CA 1
ATOM 2395 C C . THR A 1 291 ? -13.484 60.438 66.144 1.00 59.28 291 THR A C 1
ATOM 2397 O O . THR A 1 291 ? -12.485 59.782 66.439 1.00 59.28 291 THR A O 1
ATOM 2400 N N . TRP A 1 292 ? -14.695 59.879 66.046 1.00 57.78 292 TRP A N 1
ATOM 2401 C CA . TRP A 1 292 ? -14.932 58.442 66.231 1.00 57.78 292 TRP A CA 1
ATOM 2402 C C . TRP A 1 292 ? -14.496 57.626 65.011 1.00 57.78 292 TRP A C 1
ATOM 2404 O O . TRP A 1 292 ? -13.856 56.587 65.177 1.00 57.78 292 TRP A O 1
ATOM 2414 N N . LEU A 1 293 ? -14.756 58.129 63.799 1.00 65.81 293 LEU A N 1
ATOM 2415 C CA . LEU A 1 293 ? -14.272 57.526 62.552 1.00 65.81 293 LEU A CA 1
ATOM 2416 C C . LEU A 1 293 ? -12.742 57.439 62.540 1.00 65.81 293 LEU A C 1
ATOM 2418 O O . LEU A 1 293 ? -12.197 56.345 62.452 1.00 65.81 293 LEU A O 1
ATOM 2422 N N . ALA A 1 294 ? -12.044 58.541 62.829 1.00 69.12 294 ALA A N 1
ATOM 2423 C CA . ALA A 1 294 ? -10.579 58.555 62.865 1.00 69.12 294 ALA A CA 1
ATOM 2424 C C . ALA A 1 294 ? -9.948 57.662 63.957 1.00 69.12 294 ALA A C 1
ATOM 2426 O O . ALA A 1 294 ? -8.754 57.350 63.891 1.00 69.12 294 ALA A O 1
ATOM 2427 N N . LYS A 1 295 ? -10.705 57.288 65.000 1.00 75.19 295 LYS A N 1
ATOM 2428 C CA . LYS A 1 295 ? -10.267 56.320 66.018 1.00 75.19 295 LYS A CA 1
ATOM 2429 C C . LYS A 1 295 ? -10.478 54.885 65.537 1.00 75.19 295 LYS A C 1
ATOM 2431 O O . LYS A 1 295 ? -9.567 54.075 65.642 1.00 75.19 295 LYS A O 1
ATOM 2436 N N . THR A 1 296 ? -11.653 54.599 64.984 1.00 74.69 296 THR A N 1
ATOM 2437 C CA . THR A 1 296 ? -11.979 53.268 64.452 1.00 74.69 296 THR A CA 1
ATOM 2438 C C . THR A 1 296 ? -11.106 52.880 63.260 1.00 74.69 296 THR A C 1
ATOM 2440 O O . THR A 1 296 ? -10.673 51.734 63.201 1.00 74.69 296 THR A O 1
ATOM 2443 N N . ASP A 1 297 ? -10.749 53.831 62.393 1.00 77.50 297 ASP A N 1
ATOM 2444 C CA . ASP A 1 297 ? -9.801 53.596 61.298 1.00 77.50 297 ASP A CA 1
ATOM 2445 C C . ASP A 1 297 ? -8.403 53.239 61.829 1.00 77.50 297 ASP A C 1
ATOM 2447 O O . ASP A 1 297 ? -7.804 52.263 61.383 1.00 77.50 297 ASP A O 1
ATOM 2451 N N . ARG A 1 298 ? -7.917 53.942 62.863 1.00 77.38 298 ARG A N 1
ATOM 2452 C CA . ARG A 1 298 ? -6.637 53.615 63.519 1.00 77.38 298 ARG A CA 1
ATOM 2453 C C . ARG A 1 298 ? -6.644 52.240 64.184 1.00 77.38 298 ARG A C 1
ATOM 2455 O O . ARG A 1 298 ? -5.662 51.507 64.079 1.00 77.38 298 ARG A O 1
ATOM 2462 N N . ASP A 1 299 ? -7.737 51.883 64.853 1.00 79.25 299 ASP A N 1
ATOM 2463 C CA . ASP A 1 299 ? -7.880 50.574 65.497 1.00 79.25 299 ASP A CA 1
ATOM 2464 C C . ASP A 1 299 ? -7.950 49.445 64.444 1.00 79.25 299 ASP A C 1
ATOM 2466 O O . ASP A 1 299 ? -7.358 48.378 64.632 1.00 79.25 299 ASP A O 1
ATOM 2470 N N . ALA A 1 300 ? -8.610 49.685 63.304 1.00 80.94 300 ALA A N 1
ATOM 2471 C CA . ALA A 1 300 ? -8.664 48.749 62.182 1.00 80.94 300 ALA A CA 1
ATOM 2472 C C . ALA A 1 300 ? -7.294 48.573 61.507 1.00 80.94 300 ALA A C 1
ATOM 2474 O O . ALA A 1 300 ? -6.884 47.442 61.242 1.00 80.94 300 ALA A O 1
ATOM 2475 N N . GLU A 1 301 ? -6.553 49.659 61.281 1.00 83.88 301 GLU A N 1
ATOM 2476 C CA . GLU A 1 301 ? -5.195 49.613 60.727 1.00 83.88 301 GLU A CA 1
ATOM 2477 C C . GLU A 1 301 ? -4.227 48.856 61.645 1.00 83.88 301 GLU A C 1
ATOM 2479 O O . GLU A 1 301 ? -3.467 48.006 61.175 1.00 83.88 301 GLU A O 1
ATOM 2484 N N . ALA A 1 302 ? -4.298 49.090 62.960 1.00 84.38 302 ALA A N 1
ATOM 2485 C CA . ALA A 1 302 ? -3.506 48.351 63.942 1.00 84.38 302 ALA A CA 1
ATOM 2486 C C . ALA A 1 302 ? -3.837 46.848 63.930 1.00 84.38 302 ALA A C 1
ATOM 2488 O O . ALA A 1 302 ? -2.940 46.005 64.004 1.00 84.38 302 ALA A O 1
ATOM 2489 N N . MET A 1 303 ? -5.118 46.501 63.782 1.00 86.75 303 MET A N 1
ATOM 2490 C CA . MET A 1 303 ? -5.564 45.112 63.695 1.00 86.75 303 MET A CA 1
ATOM 2491 C C . MET A 1 303 ? -5.093 44.435 62.397 1.00 86.75 303 MET A C 1
ATOM 2493 O O . MET A 1 303 ? -4.643 43.290 62.430 1.00 86.75 303 MET A O 1
ATOM 2497 N N . ILE A 1 304 ? -5.124 45.145 61.265 1.00 86.62 304 ILE A N 1
ATOM 2498 C CA . ILE A 1 304 ? -4.589 44.659 59.983 1.00 86.62 304 ILE A CA 1
ATOM 2499 C C . ILE A 1 304 ? -3.078 44.417 60.083 1.00 86.62 304 ILE A C 1
ATOM 2501 O O . ILE A 1 304 ? -2.596 43.386 59.612 1.00 86.62 304 ILE A O 1
ATOM 2505 N N . ALA A 1 305 ? -2.330 45.330 60.710 1.00 87.94 305 ALA A N 1
ATOM 2506 C CA . ALA A 1 305 ? -0.890 45.180 60.903 1.00 87.94 305 ALA A CA 1
ATOM 2507 C C . ALA A 1 305 ? -0.548 43.957 61.770 1.00 87.94 305 ALA A C 1
ATOM 2509 O O . ALA A 1 305 ? 0.351 43.194 61.420 1.00 87.94 305 ALA A O 1
ATOM 2510 N N . TYR A 1 306 ? -1.306 43.725 62.847 1.00 91.38 306 TYR A N 1
ATOM 2511 C CA . TYR A 1 306 ? -1.145 42.546 63.702 1.00 91.38 306 TYR A CA 1
ATOM 2512 C C . TYR A 1 306 ? -1.348 41.233 62.933 1.00 91.38 306 TYR A C 1
ATOM 2514 O O . TYR A 1 306 ? -0.502 40.343 62.998 1.00 91.38 306 TYR A O 1
ATOM 2522 N N . TYR A 1 307 ? -2.442 41.109 62.174 1.00 89.00 307 TYR A N 1
ATOM 2523 C CA . TYR A 1 307 ? -2.705 39.886 61.408 1.00 89.00 307 TYR A CA 1
ATOM 2524 C C . TYR A 1 307 ? -1.708 39.667 60.271 1.00 89.00 307 TYR A C 1
ATOM 2526 O O . TYR A 1 307 ? -1.435 38.521 59.921 1.00 89.00 307 TYR A O 1
ATOM 2534 N N . ARG A 1 308 ? -1.150 40.743 59.707 1.00 90.19 308 ARG A N 1
ATOM 2535 C CA . ARG A 1 308 ? -0.095 40.644 58.696 1.00 90.19 308 ARG A CA 1
ATOM 2536 C C . ARG A 1 308 ? 1.189 40.057 59.293 1.00 90.19 308 ARG A C 1
ATOM 2538 O O . ARG A 1 308 ? 1.687 39.080 58.750 1.00 90.19 308 ARG A O 1
ATOM 2545 N N . ASP A 1 309 ? 1.639 40.562 60.446 1.00 91.44 309 ASP A N 1
ATOM 2546 C CA . ASP A 1 309 ? 2.809 40.013 61.155 1.00 91.44 309 ASP A CA 1
ATOM 2547 C C . ASP A 1 309 ? 2.592 38.546 61.573 1.00 91.44 309 ASP A C 1
ATOM 2549 O O . ASP A 1 309 ? 3.489 37.712 61.455 1.00 91.44 309 ASP A O 1
ATOM 2553 N N . GLU A 1 310 ? 1.381 38.187 62.013 1.00 91.69 310 GLU A N 1
ATOM 2554 C CA . GLU A 1 310 ? 1.069 36.795 62.356 1.00 91.69 310 GLU A CA 1
ATOM 2555 C C . GLU A 1 310 ? 1.042 35.874 61.121 1.00 91.69 310 GLU A C 1
ATOM 2557 O O . GLU A 1 310 ? 1.489 34.729 61.210 1.00 91.69 310 GLU A O 1
ATOM 2562 N N . SER A 1 311 ? 0.592 36.367 59.960 1.00 86.56 311 SER A N 1
ATOM 2563 C CA . SER A 1 311 ? 0.685 35.630 58.691 1.00 86.56 311 SER A CA 1
ATOM 2564 C C . SER A 1 311 ? 2.141 35.373 58.310 1.00 86.56 311 SER A C 1
ATOM 2566 O O . SER A 1 311 ? 2.506 34.223 58.073 1.00 86.56 311 SER A O 1
ATOM 2568 N N . ASP A 1 312 ? 2.994 36.400 58.366 1.00 90.75 312 ASP A N 1
ATOM 2569 C CA . ASP A 1 312 ? 4.417 36.282 58.029 1.00 90.75 312 ASP A CA 1
ATOM 2570 C C . ASP A 1 312 ? 5.133 35.263 58.944 1.00 90.75 312 ASP A C 1
ATOM 2572 O O . ASP A 1 312 ? 5.971 34.470 58.502 1.00 90.75 312 ASP A O 1
ATOM 2576 N N . ARG A 1 313 ? 4.761 35.201 60.233 1.00 91.25 313 ARG A N 1
ATOM 2577 C CA . ARG A 1 313 ? 5.269 34.182 61.175 1.00 91.25 313 ARG A CA 1
ATOM 2578 C C . ARG A 1 313 ? 4.816 32.767 60.830 1.00 91.25 313 ARG A C 1
ATOM 2580 O O . ARG A 1 313 ? 5.573 31.814 61.042 1.00 91.25 313 ARG A O 1
ATOM 2587 N N . LEU A 1 314 ? 3.568 32.601 60.396 1.00 89.56 314 LEU A N 1
ATOM 2588 C CA . LEU A 1 314 ? 3.037 31.303 59.983 1.00 89.56 314 LEU A CA 1
ATOM 2589 C C . LEU A 1 314 ? 3.694 30.833 58.684 1.00 89.56 314 LEU A C 1
ATOM 2591 O O . LEU A 1 314 ? 4.062 29.660 58.597 1.00 89.56 314 LEU A O 1
ATOM 2595 N N . ASP A 1 315 ? 3.935 31.744 57.747 1.00 90.62 315 ASP A N 1
ATOM 2596 C CA . ASP A 1 315 ? 4.636 31.462 56.496 1.00 90.62 315 ASP A CA 1
ATOM 2597 C C . ASP A 1 315 ? 6.086 31.031 56.758 1.00 90.62 315 ASP A C 1
ATOM 2599 O O . ASP A 1 315 ? 6.514 29.977 56.284 1.00 90.62 315 ASP A O 1
ATOM 2603 N N . ALA A 1 316 ? 6.808 31.719 57.650 1.00 92.12 316 ALA A N 1
ATOM 2604 C CA . ALA A 1 316 ? 8.152 31.300 58.060 1.00 92.12 316 ALA A CA 1
ATOM 2605 C C . ALA A 1 316 ? 8.175 29.894 58.704 1.00 92.12 316 ALA A C 1
ATOM 2607 O O . ALA A 1 316 ? 9.108 29.106 58.506 1.00 92.12 316 ALA A O 1
ATOM 2608 N N . LYS A 1 317 ? 7.138 29.535 59.478 1.00 92.94 317 LYS A N 1
ATOM 2609 C CA . LYS A 1 317 ? 6.994 28.177 60.035 1.00 92.94 317 LYS A CA 1
ATOM 2610 C C . LYS A 1 317 ? 6.696 27.144 58.946 1.00 92.94 317 LYS A C 1
ATOM 2612 O O . LYS A 1 317 ? 7.226 26.032 59.029 1.00 92.94 317 LYS A O 1
ATOM 2617 N N . LEU A 1 318 ? 5.872 27.484 57.954 1.00 89.56 318 LEU A N 1
ATOM 2618 C CA . LEU A 1 318 ? 5.583 26.624 56.806 1.00 89.56 318 LEU A CA 1
ATOM 2619 C C . LEU A 1 318 ? 6.854 26.335 56.008 1.00 89.56 318 LEU A C 1
ATOM 2621 O O . LEU A 1 318 ? 7.171 25.163 55.808 1.00 89.56 318 LEU A O 1
ATOM 2625 N N . GLU A 1 319 ? 7.643 27.357 55.673 1.00 91.62 319 GLU A N 1
ATOM 2626 C CA . GLU A 1 319 ? 8.919 27.186 54.968 1.00 91.62 319 GLU A CA 1
ATOM 2627 C C . GLU A 1 319 ? 9.884 26.271 55.738 1.00 91.62 319 GLU A C 1
ATOM 2629 O O . GLU A 1 319 ? 10.504 25.365 55.169 1.00 91.62 319 GLU A O 1
ATOM 2634 N N . ALA A 1 320 ? 9.968 26.424 57.064 1.00 91.75 320 ALA A N 1
ATOM 2635 C CA . ALA A 1 320 ? 10.792 25.554 57.899 1.00 91.75 320 ALA A CA 1
ATOM 2636 C C . ALA A 1 320 ? 10.315 24.086 57.879 1.00 91.75 320 ALA A C 1
ATOM 2638 O O . ALA A 1 320 ? 11.135 23.158 57.883 1.00 91.75 320 ALA A O 1
ATOM 2639 N N . ILE A 1 321 ? 8.999 23.851 57.863 1.00 91.44 321 ILE A N 1
ATOM 2640 C CA . ILE A 1 321 ? 8.412 22.508 57.748 1.00 91.44 321 ILE A CA 1
ATOM 2641 C C . ILE A 1 321 ? 8.666 21.927 56.353 1.00 91.44 321 ILE A C 1
ATOM 2643 O O . ILE A 1 321 ? 9.039 20.756 56.238 1.00 91.44 321 ILE A O 1
ATOM 2647 N N . GLU A 1 322 ? 8.529 22.722 55.297 1.00 89.38 322 GLU A N 1
ATOM 2648 C CA . GLU A 1 322 ? 8.804 22.300 53.923 1.00 89.38 322 GLU A CA 1
ATOM 2649 C C . GLU A 1 322 ? 10.276 21.935 53.719 1.00 89.38 322 GLU A C 1
ATOM 2651 O O . GLU A 1 322 ? 10.580 20.884 53.144 1.00 89.38 322 GLU A O 1
ATOM 2656 N N . ALA A 1 323 ? 11.201 22.711 54.288 1.00 92.00 323 ALA A N 1
ATOM 2657 C CA . ALA A 1 323 ? 12.623 22.386 54.287 1.00 92.00 323 ALA A CA 1
ATOM 2658 C C . ALA A 1 323 ? 12.907 21.058 55.013 1.00 92.00 323 ALA A C 1
ATOM 2660 O O . ALA A 1 323 ? 13.679 20.225 54.524 1.00 92.00 323 ALA A O 1
ATOM 2661 N N . LYS A 1 324 ? 12.252 20.806 56.158 1.00 93.69 324 LYS A N 1
ATOM 2662 C CA . LYS A 1 324 ? 12.343 19.513 56.864 1.00 93.69 324 LYS A CA 1
ATOM 2663 C C . LYS A 1 324 ? 11.798 18.367 56.011 1.00 93.69 324 LYS A C 1
ATOM 2665 O O . LYS A 1 324 ? 12.455 17.333 55.904 1.00 93.69 324 LYS A O 1
ATOM 2670 N N . LYS A 1 325 ? 10.646 18.554 55.359 1.00 90.19 325 LYS A N 1
ATOM 2671 C CA . LYS A 1 325 ? 10.048 17.578 54.433 1.00 90.19 325 LYS A CA 1
ATOM 2672 C C . LYS A 1 325 ? 10.999 17.249 53.280 1.00 90.19 325 LYS A C 1
ATOM 2674 O O . LYS A 1 325 ? 11.128 16.081 52.914 1.00 90.19 325 LYS A O 1
ATOM 2679 N N . LEU A 1 326 ? 11.696 18.245 52.732 1.00 90.31 326 LEU A N 1
ATOM 2680 C CA . LEU A 1 326 ? 12.655 18.053 51.644 1.00 90.31 326 LEU A CA 1
ATOM 2681 C C . LEU A 1 326 ? 13.893 17.255 52.082 1.00 90.31 326 LEU A C 1
ATOM 2683 O O . LEU A 1 326 ? 14.328 16.365 51.345 1.00 90.31 326 LEU A O 1
ATOM 2687 N N . LYS A 1 327 ? 14.424 17.528 53.283 1.00 91.38 327 LYS A N 1
ATOM 2688 C CA . LYS A 1 327 ? 15.522 16.746 53.882 1.00 91.38 327 LYS A CA 1
ATOM 2689 C C . LYS A 1 327 ? 15.107 15.294 54.120 1.00 91.38 327 LYS A C 1
ATOM 2691 O O . LYS A 1 327 ? 15.826 14.381 53.720 1.00 91.38 327 LYS A O 1
ATOM 2696 N N . LEU A 1 328 ? 13.916 15.075 54.684 1.00 90.88 328 LEU A N 1
ATOM 2697 C CA . LEU A 1 328 ? 13.376 13.730 54.901 1.00 90.88 328 LEU A CA 1
ATOM 2698 C C . LEU A 1 328 ? 13.203 12.972 53.579 1.00 90.88 328 LEU A C 1
ATOM 2700 O O . LEU A 1 328 ? 13.552 11.801 53.493 1.00 90.88 328 LEU A O 1
ATOM 2704 N N . LYS A 1 329 ? 12.718 13.646 52.529 1.00 91.25 329 LYS A N 1
ATOM 2705 C CA . LYS A 1 329 ? 12.554 13.058 51.192 1.00 91.25 329 LYS A CA 1
ATOM 2706 C C . LYS A 1 329 ? 13.886 12.614 50.577 1.00 91.25 329 LYS A C 1
ATOM 2708 O O . LYS A 1 329 ? 13.911 11.590 49.901 1.00 91.25 329 LYS A O 1
ATOM 2713 N N . HIS A 1 330 ? 14.970 13.362 50.795 1.00 91.12 330 HIS A N 1
ATOM 2714 C CA . HIS A 1 330 ? 16.310 12.952 50.358 1.00 91.12 330 HIS A CA 1
ATOM 2715 C C . HIS A 1 330 ? 16.804 11.727 51.127 1.00 91.12 330 HIS A C 1
ATOM 2717 O O . HIS A 1 330 ? 17.181 10.745 50.497 1.00 91.12 330 HIS A O 1
ATOM 2723 N N . SER A 1 331 ? 16.692 11.729 52.458 1.00 91.81 331 SER A N 1
ATOM 2724 C CA . SER A 1 331 ? 17.063 10.566 53.275 1.00 91.81 331 SER A CA 1
ATOM 2725 C C . SER A 1 331 ? 16.253 9.314 52.905 1.00 91.81 331 SER A C 1
ATOM 2727 O O . SER A 1 331 ? 16.803 8.221 52.806 1.00 91.81 331 SER A O 1
ATOM 2729 N N . LEU A 1 332 ? 14.958 9.466 52.604 1.00 86.75 332 LEU A N 1
ATOM 2730 C CA . LEU A 1 332 ? 14.118 8.352 52.159 1.00 86.75 332 LEU A CA 1
ATOM 2731 C C . LEU A 1 332 ? 14.594 7.773 50.816 1.00 86.75 332 LEU A C 1
ATOM 2733 O O . LEU A 1 332 ? 14.591 6.559 50.642 1.00 86.75 332 LEU A O 1
ATOM 2737 N N . LYS A 1 333 ? 15.035 8.630 49.881 1.00 89.75 333 LYS A N 1
ATOM 2738 C CA . LYS A 1 333 ? 15.630 8.188 48.610 1.00 89.75 333 LYS A CA 1
ATOM 2739 C C . LYS A 1 333 ? 16.937 7.426 48.823 1.00 89.75 333 LYS A C 1
ATOM 2741 O O . LYS A 1 333 ? 17.130 6.419 48.156 1.00 89.75 333 LYS A O 1
ATOM 2746 N N . GLU A 1 334 ? 17.798 7.883 49.733 1.00 92.62 334 GLU A N 1
ATOM 2747 C CA . GLU A 1 334 ? 19.057 7.199 50.070 1.00 92.62 334 GLU A CA 1
ATOM 2748 C C . GLU A 1 334 ? 18.814 5.816 50.682 1.00 92.62 334 GLU A C 1
ATOM 2750 O O . GLU A 1 334 ? 19.484 4.842 50.338 1.00 92.62 334 GLU A O 1
ATOM 2755 N N . ILE A 1 335 ? 17.826 5.703 51.575 1.00 91.69 335 ILE A N 1
ATOM 2756 C CA . ILE A 1 335 ? 17.437 4.412 52.151 1.00 91.69 335 ILE A CA 1
ATOM 2757 C C . ILE A 1 335 ? 16.903 3.482 51.055 1.00 91.69 335 ILE A C 1
ATOM 2759 O O . ILE A 1 335 ? 17.272 2.310 51.031 1.00 91.69 335 ILE A O 1
ATOM 2763 N N . ASP A 1 336 ? 16.086 3.991 50.131 1.00 88.12 336 ASP A N 1
ATOM 2764 C CA . ASP A 1 336 ? 15.516 3.199 49.036 1.00 88.12 336 ASP A CA 1
ATOM 2765 C C . ASP A 1 336 ? 16.588 2.727 48.037 1.00 88.12 336 ASP A C 1
ATOM 2767 O O . ASP A 1 336 ? 16.574 1.574 47.609 1.00 88.12 336 ASP A O 1
ATOM 2771 N N . THR A 1 337 ? 17.585 3.563 47.713 1.00 90.56 337 THR A N 1
ATOM 2772 C CA . THR A 1 337 ? 18.746 3.122 46.918 1.00 90.56 337 THR A CA 1
ATOM 2773 C C . THR A 1 337 ? 19.524 2.025 47.634 1.00 90.56 337 THR A C 1
ATOM 2775 O O . THR A 1 337 ? 19.845 1.010 47.021 1.00 90.56 337 THR A O 1
ATOM 2778 N N . ARG A 1 338 ? 19.733 2.161 48.947 1.00 90.94 338 ARG A N 1
ATOM 2779 C CA . ARG A 1 338 ? 20.456 1.164 49.744 1.00 90.94 338 ARG A CA 1
ATOM 2780 C C . ARG A 1 338 ? 19.684 -0.153 49.870 1.00 90.94 338 ARG A C 1
ATOM 2782 O O . ARG A 1 338 ? 20.276 -1.226 49.823 1.00 90.94 338 ARG A O 1
ATOM 2789 N N . ALA A 1 339 ? 18.358 -0.092 49.984 1.00 88.50 339 ALA A N 1
ATOM 2790 C CA . ALA A 1 339 ? 17.501 -1.275 49.975 1.00 88.50 339 ALA A CA 1
ATOM 2791 C C . ALA A 1 339 ? 17.583 -2.022 48.634 1.00 88.50 339 ALA A C 1
ATOM 2793 O O . ALA A 1 339 ? 17.661 -3.251 48.625 1.00 88.50 339 ALA A O 1
ATOM 2794 N N . ARG A 1 340 ? 17.632 -1.296 47.506 1.00 87.19 340 ARG A N 1
ATOM 2795 C CA . ARG A 1 340 ? 17.828 -1.899 46.177 1.00 87.19 340 ARG A CA 1
ATOM 2796 C C . ARG A 1 340 ? 19.198 -2.558 46.029 1.00 87.19 340 ARG A C 1
ATOM 2798 O O . ARG A 1 340 ? 19.271 -3.655 45.486 1.00 87.19 340 ARG A O 1
ATOM 2805 N N . GLU A 1 341 ? 20.260 -1.936 46.535 1.00 88.88 341 GLU A N 1
ATOM 2806 C CA . GLU A 1 341 ? 21.612 -2.517 46.527 1.00 88.88 341 GLU A CA 1
ATOM 2807 C C . GLU A 1 341 ? 21.678 -3.824 47.325 1.00 88.88 341 GLU A C 1
ATOM 2809 O O . GLU A 1 341 ? 22.186 -4.829 46.829 1.00 88.88 341 GLU A O 1
ATOM 2814 N N . VAL A 1 342 ? 21.103 -3.842 48.532 1.00 90.88 342 VAL A N 1
ATOM 2815 C CA . VAL A 1 342 ? 21.019 -5.061 49.354 1.00 90.88 342 VAL A CA 1
ATOM 2816 C C . VAL A 1 342 ? 20.159 -6.129 48.674 1.00 90.88 342 VAL A C 1
ATOM 2818 O O . VAL A 1 342 ? 20.487 -7.311 48.717 1.00 90.88 342 VAL A O 1
ATOM 2821 N N . HIS A 1 343 ? 19.067 -5.743 48.014 1.00 90.12 343 HIS A N 1
ATOM 2822 C CA . HIS A 1 343 ? 18.245 -6.697 47.273 1.00 90.12 343 HIS A CA 1
ATOM 2823 C C . HIS A 1 343 ? 19.017 -7.343 46.114 1.00 90.12 343 HIS A C 1
ATOM 2825 O O . HIS A 1 343 ? 18.917 -8.556 45.909 1.00 90.12 343 HIS A O 1
ATOM 2831 N N . LEU A 1 344 ? 19.824 -6.558 45.393 1.00 88.69 344 LEU A N 1
ATOM 2832 C CA . LEU A 1 344 ? 20.690 -7.066 44.333 1.00 88.69 344 LEU A CA 1
ATOM 2833 C C . LEU A 1 344 ? 21.745 -8.031 44.894 1.00 88.69 344 LEU A C 1
ATOM 2835 O O . LEU A 1 344 ? 21.910 -9.118 44.347 1.00 88.69 344 LEU A O 1
ATOM 2839 N N . SER A 1 345 ? 22.407 -7.689 46.004 1.00 88.69 345 SER A N 1
ATOM 2840 C CA . SER A 1 345 ? 23.431 -8.557 46.607 1.00 88.69 345 SER A CA 1
ATOM 2841 C C . SER A 1 345 ? 22.857 -9.866 47.162 1.00 88.69 345 SER A C 1
ATOM 2843 O O . SER A 1 345 ? 23.441 -10.933 46.968 1.00 88.69 345 SER A O 1
ATOM 2845 N N . VAL A 1 346 ? 21.676 -9.827 47.783 1.00 89.56 346 VAL A N 1
ATOM 2846 C CA . VAL A 1 346 ? 20.968 -11.038 48.231 1.00 89.56 346 VAL A CA 1
ATOM 2847 C C . VAL A 1 346 ? 20.535 -11.900 47.042 1.00 89.56 346 VAL A C 1
ATOM 2849 O O . VAL A 1 346 ? 20.622 -13.123 47.102 1.00 89.56 346 VAL A O 1
ATOM 2852 N N . SER A 1 347 ? 20.098 -11.285 45.943 1.00 82.56 347 SER A N 1
ATOM 2853 C CA . SER A 1 347 ? 19.724 -12.026 44.732 1.00 82.56 347 SER A CA 1
ATOM 2854 C C . SER A 1 347 ? 20.935 -12.703 44.085 1.00 82.56 347 SER A C 1
ATOM 2856 O O . SER A 1 347 ? 20.846 -13.868 43.710 1.00 82.56 347 SER A O 1
ATOM 2858 N N . LEU A 1 348 ? 22.077 -12.011 44.015 1.00 86.75 348 LEU A N 1
ATOM 2859 C CA . LEU A 1 348 ? 23.340 -12.566 43.514 1.00 86.75 348 LEU A CA 1
ATOM 2860 C C . LEU A 1 348 ? 23.818 -13.750 44.364 1.00 86.75 348 LEU A C 1
ATOM 2862 O O . LEU A 1 348 ? 24.029 -14.832 43.830 1.00 86.75 348 LEU A O 1
ATOM 2866 N N . THR A 1 349 ? 23.890 -13.579 45.686 1.00 82.38 349 THR A N 1
ATOM 2867 C CA . THR A 1 349 ? 24.292 -14.661 46.608 1.00 82.38 349 THR A CA 1
ATOM 2868 C C . THR A 1 349 ? 23.339 -15.855 46.578 1.00 82.38 349 THR A C 1
ATOM 2870 O O . THR A 1 349 ? 23.762 -16.988 46.792 1.00 82.38 349 THR A O 1
ATOM 2873 N N . LYS A 1 350 ? 22.047 -15.636 46.303 1.00 82.88 350 LYS A N 1
ATOM 2874 C CA . LYS A 1 350 ? 21.095 -16.731 46.102 1.00 82.88 350 LYS A CA 1
ATOM 2875 C C . LYS A 1 350 ? 21.381 -17.502 44.812 1.00 82.88 350 LYS A C 1
ATOM 2877 O O . LYS A 1 350 ? 21.421 -18.723 44.863 1.00 82.88 350 LYS A O 1
ATOM 2882 N N . MET A 1 351 ? 21.648 -16.807 43.704 1.00 84.00 351 MET A N 1
ATOM 2883 C CA . MET A 1 351 ? 22.029 -17.454 42.441 1.00 84.00 351 MET A CA 1
ATOM 2884 C C . MET A 1 351 ? 23.346 -18.231 42.553 1.00 84.00 351 MET A C 1
ATOM 2886 O O . MET A 1 351 ? 23.452 -19.314 41.991 1.00 84.00 351 MET A O 1
ATOM 2890 N N . GLU A 1 352 ? 24.332 -17.707 43.286 1.00 82.56 352 GLU A N 1
ATOM 2891 C CA . GLU A 1 352 ? 25.588 -18.420 43.559 1.00 82.56 352 GLU A CA 1
ATOM 2892 C C . GLU A 1 352 ? 25.332 -19.716 44.333 1.00 82.56 352 GLU A C 1
ATOM 2894 O O . GLU A 1 352 ? 25.771 -20.773 43.899 1.00 82.56 352 GLU A O 1
ATOM 2899 N N . LYS A 1 353 ? 24.531 -19.669 45.405 1.00 83.81 353 LYS A N 1
ATOM 2900 C CA . LYS A 1 353 ? 24.159 -20.875 46.162 1.00 83.81 353 LYS A CA 1
ATOM 2901 C C . LYS A 1 353 ? 23.366 -21.887 45.340 1.00 83.81 353 LYS A C 1
ATOM 2903 O O . LYS A 1 353 ? 23.586 -23.083 45.495 1.00 83.81 353 LYS A O 1
ATOM 2908 N N . ASP A 1 354 ? 22.437 -21.425 44.506 1.00 81.00 354 ASP A N 1
ATOM 2909 C CA . ASP A 1 354 ? 21.649 -22.305 43.637 1.00 81.00 354 ASP A CA 1
ATOM 2910 C C . ASP A 1 354 ? 22.562 -23.000 42.606 1.00 81.00 354 ASP A C 1
ATOM 2912 O O . ASP A 1 354 ? 22.410 -24.195 42.353 1.00 81.00 354 ASP A O 1
ATOM 2916 N N . LYS A 1 355 ? 23.567 -22.285 42.080 1.00 80.69 355 LYS A N 1
ATOM 2917 C CA . LYS A 1 355 ? 24.594 -22.842 41.192 1.00 80.69 355 LYS A CA 1
ATOM 2918 C C . LYS A 1 355 ? 25.502 -23.843 41.913 1.00 80.69 355 LYS A C 1
ATOM 2920 O O . LYS A 1 355 ? 25.727 -24.929 41.387 1.00 80.69 355 LYS A O 1
ATOM 2925 N N . ASP A 1 356 ? 25.994 -23.507 43.105 1.00 82.19 356 ASP A N 1
ATOM 2926 C CA . ASP A 1 356 ? 26.815 -24.412 43.920 1.00 82.19 356 ASP A CA 1
ATOM 2927 C C . ASP A 1 356 ? 26.045 -25.709 44.233 1.00 82.19 356 ASP A C 1
ATOM 2929 O O . ASP A 1 356 ? 26.595 -26.806 44.144 1.00 82.19 356 ASP A O 1
ATOM 2933 N N . PHE A 1 357 ? 24.743 -25.603 44.521 1.00 81.94 357 PHE A N 1
ATOM 2934 C CA . PHE A 1 357 ? 23.867 -26.754 44.745 1.00 81.94 357 PHE A CA 1
ATOM 2935 C C . PHE A 1 357 ? 23.694 -27.623 43.486 1.00 81.94 357 PHE A C 1
ATOM 2937 O O . PHE A 1 357 ? 23.726 -28.851 43.575 1.00 81.94 357 PHE A O 1
ATOM 2944 N N . GLU A 1 358 ? 23.533 -27.016 42.305 1.00 77.69 358 GLU A N 1
ATOM 2945 C CA . GLU A 1 358 ? 23.511 -27.745 41.027 1.00 77.69 358 GLU A CA 1
ATOM 2946 C C . GLU A 1 358 ? 24.846 -28.447 40.738 1.00 77.69 358 GLU A C 1
ATOM 2948 O O . GLU A 1 358 ? 24.852 -29.598 40.293 1.00 77.69 358 GLU A O 1
ATOM 2953 N N . GLU A 1 359 ? 25.976 -27.798 41.028 1.00 79.25 359 GLU A N 1
ATOM 2954 C CA . GLU A 1 359 ? 27.306 -28.390 40.874 1.00 79.25 359 GLU A CA 1
ATOM 2955 C C . GLU A 1 359 ? 27.514 -29.581 41.828 1.00 79.25 359 GLU A C 1
ATOM 2957 O O . GLU A 1 359 ? 27.981 -30.635 41.388 1.00 79.25 359 GLU A O 1
ATOM 2962 N N . GLU A 1 360 ? 27.115 -29.471 43.100 1.00 77.06 360 GLU A N 1
ATOM 2963 C CA . GLU A 1 360 ? 27.146 -30.582 44.066 1.00 77.06 360 GLU A CA 1
ATOM 2964 C C . GLU A 1 360 ? 26.228 -31.744 43.653 1.00 77.06 360 GLU A C 1
ATOM 2966 O O . GLU A 1 360 ? 26.596 -32.920 43.788 1.00 77.06 360 GLU A O 1
ATOM 2971 N N . TYR A 1 361 ? 25.043 -31.441 43.115 1.00 75.25 361 TYR A N 1
ATOM 2972 C CA . TYR A 1 361 ? 24.114 -32.446 42.601 1.00 75.25 361 TYR A CA 1
ATOM 2973 C C . TYR A 1 361 ? 24.706 -33.203 41.404 1.00 75.25 361 TYR A C 1
ATOM 2975 O O . TYR A 1 361 ? 24.672 -34.436 41.365 1.00 75.25 361 TYR A O 1
ATOM 2983 N N . GLU A 1 362 ? 25.309 -32.492 40.450 1.00 73.69 362 GLU A N 1
ATOM 2984 C CA . GLU A 1 362 ? 25.978 -33.090 39.290 1.00 73.69 362 GLU A CA 1
ATOM 2985 C C . GLU A 1 362 ? 27.227 -33.899 39.681 1.00 73.69 362 GLU A C 1
ATOM 2987 O O . GLU A 1 362 ? 27.466 -34.978 39.129 1.00 73.69 362 GLU A O 1
ATOM 2992 N N . GLN A 1 363 ? 28.004 -33.451 40.671 1.00 72.69 363 GLN A N 1
ATOM 2993 C CA . GLN A 1 363 ? 29.118 -34.234 41.221 1.00 72.69 363 GLN A CA 1
ATOM 2994 C C . GLN A 1 363 ? 28.629 -35.525 41.894 1.00 72.69 363 GLN A C 1
ATOM 2996 O O . GLN A 1 363 ? 29.160 -36.603 41.620 1.00 72.69 363 GLN A O 1
ATOM 3001 N N . SER A 1 364 ? 27.569 -35.443 42.702 1.00 69.12 364 SER A N 1
ATOM 3002 C CA . SER A 1 364 ? 26.946 -36.606 43.352 1.00 69.12 364 SER A CA 1
ATOM 3003 C C . SER A 1 364 ? 26.370 -37.601 42.342 1.00 69.12 364 SER A C 1
ATOM 3005 O O . SER A 1 364 ? 26.406 -38.812 42.559 1.00 69.12 364 SER A O 1
ATOM 3007 N N . ARG A 1 365 ? 25.861 -37.102 41.212 1.00 63.72 365 ARG A N 1
ATOM 3008 C CA . ARG A 1 365 ? 25.349 -37.914 40.106 1.00 63.72 365 ARG A CA 1
ATOM 3009 C C . ARG A 1 365 ? 26.460 -38.634 39.337 1.00 63.72 365 ARG A C 1
ATOM 3011 O O . ARG A 1 365 ? 26.237 -39.756 38.908 1.00 63.72 365 ARG A O 1
ATOM 3018 N N . LYS A 1 366 ? 27.634 -38.016 39.164 1.00 67.50 366 LYS A N 1
ATOM 3019 C CA . LYS A 1 366 ? 28.803 -38.637 38.506 1.00 67.50 366 LYS A CA 1
ATOM 3020 C C . LYS A 1 366 ? 29.549 -39.638 39.392 1.00 67.50 366 LYS A C 1
ATOM 3022 O O . LYS A 1 366 ? 30.262 -40.485 38.866 1.00 67.50 366 LYS A O 1
ATOM 3027 N N . ALA A 1 367 ? 29.414 -39.534 40.713 1.00 65.12 367 ALA A N 1
ATOM 3028 C CA . ALA A 1 367 ? 30.017 -40.455 41.680 1.00 65.12 367 ALA A CA 1
ATOM 3029 C C . ALA A 1 367 ? 29.222 -41.767 41.876 1.00 65.12 367 ALA A C 1
ATOM 3031 O O . ALA A 1 367 ? 29.617 -42.606 42.687 1.00 65.12 367 ALA A O 1
ATOM 3032 N N . ARG A 1 368 ? 28.106 -41.935 41.160 1.00 49.69 368 ARG A N 1
ATOM 3033 C CA . ARG A 1 368 ? 27.185 -43.072 41.225 1.00 49.69 368 ARG A CA 1
ATOM 3034 C C . ARG A 1 368 ? 27.154 -43.788 39.884 1.00 49.69 368 ARG A C 1
ATOM 3036 O O . ARG A 1 368 ? 27.034 -45.032 39.911 1.00 49.69 368 ARG A O 1
#

Organism: Diaphorina citri (NCBI:txid121845)

Radius of gyration: 59.92 Å; chains: 1; bounding box: 112×115×144 Å